Protein AF-A0A4Y7UIR1-F1 (afdb_monomer_lite)

Radius of gyration: 23.87 Å; chains: 1; bounding box: 56×37×70 Å

Organism: NCBI:txid2133765

Foldseek 3Di:
DPPPVVVVVVVLLQFWKFKWKQQQVVLAIWAWQDADPQQRTDTHHLDPVCLVSGDIDGNQDPCCVVVVVVNLVSHPCNVRMWMFIGRSVCSSVVRVLSSVCSVPPDPVSVVVRVVRTDDDDPPDPPDPDPDPPPPPDQRPPLDQPADPVLDPQVVCVQQVNHPVVCVVVVNPSCQSSFHKDSFWDWTWHDPPVDIDIATFIWHWDADPVRGIDIDTHGDDPDDDLCDDDPNDHQDPQLVVCCVPPVGSPDDD

Structure (mmCIF, N/CA/C/O backbone):
data_AF-A0A4Y7UIR1-F1
#
_entry.id   AF-A0A4Y7UIR1-F1
#
loop_
_atom_site.group_PDB
_atom_site.id
_atom_site.type_symbol
_atom_site.label_atom_id
_atom_site.label_alt_id
_atom_site.label_comp_id
_atom_site.label_asym_id
_atom_site.label_entity_id
_atom_site.label_seq_id
_atom_site.pdbx_PDB_ins_code
_atom_site.Cartn_x
_atom_site.Cartn_y
_atom_site.Cartn_z
_atom_site.occupancy
_atom_site.B_iso_or_equiv
_atom_site.auth_seq_id
_atom_site.auth_comp_id
_atom_site.auth_asym_id
_atom_site.auth_atom_id
_atom_site.pdbx_PDB_model_num
ATOM 1 N N . MET A 1 1 ? -33.377 -19.681 -3.617 1.00 41.66 1 MET A N 1
ATOM 2 C CA . MET A 1 1 ? -32.269 -18.746 -3.928 1.00 41.66 1 MET A CA 1
ATOM 3 C C . MET A 1 1 ? -31.795 -17.979 -2.680 1.00 41.66 1 MET A C 1
ATOM 5 O O . MET A 1 1 ? -31.123 -16.971 -2.828 1.00 41.66 1 MET A O 1
ATOM 9 N N . SER A 1 2 ? -32.099 -18.443 -1.458 1.00 44.66 2 SER A N 1
ATOM 10 C CA . SER A 1 2 ? -31.884 -17.670 -0.218 1.00 44.66 2 SER A CA 1
ATOM 11 C C . SER A 1 2 ? -30.743 -18.194 0.664 1.00 44.66 2 SER A C 1
ATOM 13 O O . SER A 1 2 ? -30.453 -17.582 1.682 1.00 44.66 2 SER A O 1
ATOM 15 N N . ASP A 1 3 ? -30.102 -19.305 0.287 1.00 40.16 3 ASP A N 1
ATOM 16 C CA . ASP A 1 3 ? -29.117 -19.990 1.140 1.00 40.16 3 ASP A CA 1
ATOM 17 C C . ASP A 1 3 ? -27.664 -19.547 0.886 1.00 40.16 3 ASP A C 1
ATOM 19 O O . ASP A 1 3 ? -26.787 -1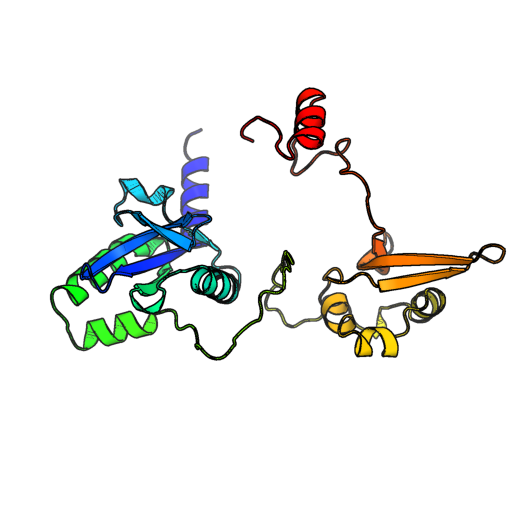9.765 1.719 1.00 40.16 3 ASP A O 1
ATOM 23 N N . ASP A 1 4 ? -27.393 -18.891 -0.246 1.00 44.41 4 ASP A N 1
ATOM 24 C CA . ASP A 1 4 ? -26.025 -18.563 -0.679 1.00 44.41 4 ASP A CA 1
ATOM 25 C C . ASP A 1 4 ? -25.500 -17.242 -0.067 1.00 44.41 4 ASP A C 1
ATOM 27 O O . ASP A 1 4 ? -24.307 -17.076 0.205 1.00 44.41 4 ASP A O 1
ATOM 31 N N . THR A 1 5 ? -26.395 -16.292 0.228 1.00 38.62 5 THR A N 1
ATOM 32 C CA . THR A 1 5 ? -26.057 -15.012 0.880 1.00 38.62 5 THR A CA 1
ATOM 33 C C . THR A 1 5 ? -25.745 -15.178 2.367 1.00 38.62 5 THR A C 1
ATOM 35 O O . THR A 1 5 ? -24.797 -14.565 2.865 1.00 38.62 5 THR A O 1
ATOM 38 N N . THR A 1 6 ? -26.474 -16.049 3.066 1.00 42.97 6 THR A N 1
ATOM 39 C CA . THR A 1 6 ? -26.240 -16.395 4.477 1.00 42.97 6 THR A CA 1
ATOM 40 C C . THR A 1 6 ? -24.892 -17.087 4.657 1.00 42.97 6 THR A C 1
ATOM 42 O O . THR A 1 6 ? -24.137 -16.743 5.564 1.00 42.97 6 THR A O 1
ATOM 45 N N . ASN A 1 7 ? -24.531 -18.000 3.750 1.00 45.78 7 ASN A N 1
ATOM 46 C CA . ASN A 1 7 ? -23.271 -18.741 3.830 1.00 45.78 7 ASN A CA 1
ATOM 47 C C . ASN A 1 7 ? -22.044 -17.839 3.575 1.00 45.78 7 ASN A C 1
ATOM 49 O O . ASN A 1 7 ? -21.015 -17.973 4.241 1.00 45.78 7 ASN A O 1
ATOM 53 N N . LYS A 1 8 ? -22.164 -16.846 2.676 1.00 48.91 8 LYS A N 1
ATOM 54 C CA . LYS A 1 8 ? -21.135 -15.805 2.477 1.00 48.91 8 LYS A CA 1
ATOM 55 C C . LYS A 1 8 ? -20.963 -14.895 3.695 1.00 48.91 8 LYS A C 1
ATOM 57 O O . LYS A 1 8 ? -19.823 -14.618 4.060 1.00 48.91 8 LYS A O 1
ATOM 62 N N . GLN A 1 9 ? -22.051 -14.452 4.331 1.00 50.38 9 GLN A N 1
ATOM 63 C CA . GLN A 1 9 ? -21.972 -13.627 5.547 1.00 50.38 9 GLN A CA 1
ATOM 64 C C . GLN A 1 9 ? -21.308 -14.377 6.707 1.00 50.38 9 GLN A C 1
ATOM 66 O O . GLN A 1 9 ? -20.398 -13.832 7.327 1.00 50.38 9 GLN A O 1
ATOM 71 N N . VAL A 1 10 ? -21.681 -15.640 6.937 1.00 51.81 10 VAL A N 1
ATOM 72 C CA . VAL A 1 10 ? -21.085 -16.481 7.992 1.00 51.81 10 VAL A CA 1
ATOM 73 C C . VAL A 1 10 ? -19.589 -16.711 7.744 1.00 51.81 10 VAL A C 1
ATOM 75 O O . VAL A 1 10 ? -18.782 -16.617 8.668 1.00 51.81 10 VAL A O 1
ATOM 78 N N . LYS A 1 11 ? -19.183 -16.937 6.487 1.00 51.34 11 LYS A N 1
ATOM 79 C CA . LYS A 1 11 ? -17.768 -17.114 6.123 1.00 51.34 11 LYS A CA 1
ATOM 80 C C . LYS A 1 11 ? -16.947 -15.825 6.291 1.00 51.34 11 LYS A C 1
ATOM 82 O O . LYS A 1 11 ? -15.782 -15.896 6.674 1.00 51.34 11 LYS A O 1
ATOM 87 N N . LEU A 1 12 ? -17.549 -14.654 6.052 1.00 51.16 12 LEU A N 1
ATOM 88 C CA . LEU A 1 12 ? -16.919 -13.343 6.263 1.00 51.16 12 LEU A CA 1
ATOM 89 C C . LEU A 1 12 ? -16.790 -12.995 7.761 1.00 51.16 12 LEU A C 1
ATOM 91 O O . LEU A 1 12 ? -15.799 -12.400 8.180 1.00 51.16 12 LEU A O 1
ATOM 95 N N . GLU A 1 13 ? -17.763 -13.393 8.585 1.00 54.91 13 GLU A N 1
ATOM 96 C CA . GLU A 1 13 ? -17.704 -13.250 10.050 1.00 54.91 13 GLU A CA 1
ATOM 97 C C . GLU A 1 13 ? -16.613 -14.131 10.672 1.00 54.91 13 GLU A C 1
ATOM 99 O O . GLU A 1 13 ? -15.906 -13.702 11.580 1.00 54.91 13 GLU A O 1
ATOM 104 N N . GLN A 1 14 ? -16.389 -15.333 10.141 1.00 56.66 14 GLN A N 1
ATOM 105 C CA . GLN A 1 14 ? -15.318 -16.206 10.629 1.00 56.66 14 GLN A CA 1
ATOM 106 C C . GLN A 1 14 ? -13.912 -15.677 10.321 1.00 56.66 14 GLN A C 1
ATOM 108 O O . GLN A 1 14 ? -12.975 -16.010 11.049 1.00 56.66 14 GLN A O 1
ATOM 113 N N . LEU A 1 15 ? -13.770 -14.828 9.301 1.00 59.62 15 LEU A N 1
ATOM 114 C CA . LEU A 1 15 ? -12.499 -14.271 8.830 1.00 59.62 15 LEU A CA 1
ATOM 115 C C . LEU A 1 15 ? -12.283 -12.805 9.228 1.00 59.62 15 LEU A C 1
ATOM 117 O O . LEU A 1 15 ? -11.348 -12.191 8.734 1.00 59.62 15 LEU A O 1
ATOM 121 N N . SER A 1 16 ? -13.106 -12.229 10.109 1.00 69.62 16 SER A N 1
ATOM 122 C CA . SER A 1 16 ? -12.955 -10.828 10.523 1.00 69.62 16 SER A CA 1
ATOM 123 C C . SER A 1 16 ? -12.866 -10.659 12.036 1.00 69.62 16 SER A C 1
ATOM 125 O O . SER A 1 16 ? -13.524 -11.358 12.805 1.00 69.62 16 SER A O 1
ATOM 127 N N . ASP A 1 17 ? -12.027 -9.726 12.460 1.00 78.25 17 ASP A N 1
ATOM 128 C CA . ASP A 1 17 ? -11.938 -9.212 13.818 1.00 78.25 17 ASP A CA 1
ATOM 129 C C . ASP A 1 17 ? -12.654 -7.858 13.899 1.00 78.25 17 ASP A C 1
ATOM 131 O O . ASP A 1 17 ? -12.730 -7.103 12.930 1.00 78.25 17 ASP A O 1
ATOM 135 N N . ILE A 1 18 ? -13.202 -7.547 15.065 1.00 81.75 18 ILE A N 1
ATOM 136 C CA . ILE A 1 18 ? -13.899 -6.304 15.376 1.00 81.75 18 ILE A CA 1
ATOM 137 C C . ILE A 1 18 ? -13.116 -5.568 16.454 1.00 81.75 18 ILE A C 1
ATOM 139 O O . ILE A 1 18 ? -12.634 -6.165 17.422 1.00 81.75 18 ILE A O 1
ATOM 143 N N . LEU A 1 19 ? -13.012 -4.253 16.281 1.00 83.62 19 LEU A N 1
ATOM 144 C CA . LEU A 1 19 ? -12.395 -3.368 17.255 1.00 83.62 19 LEU A CA 1
ATOM 145 C C . LEU A 1 19 ? -13.450 -2.883 18.258 1.00 83.62 19 LEU A C 1
ATOM 147 O O . LEU A 1 19 ? -14.356 -2.113 17.920 1.00 83.62 19 LEU A O 1
ATOM 151 N N . LEU A 1 20 ? -13.324 -3.341 19.501 1.00 85.38 20 LEU A N 1
ATOM 152 C CA . LEU A 1 20 ? -14.081 -2.814 20.630 1.00 85.38 20 LEU A CA 1
ATOM 153 C C . LEU A 1 20 ? -13.265 -1.736 21.338 1.00 85.38 20 LEU A C 1
ATOM 155 O O . LEU A 1 20 ? -12.036 -1.782 21.371 1.00 85.38 20 LEU A O 1
ATOM 159 N N . VAL A 1 21 ? -13.958 -0.777 21.934 1.00 87.69 21 VAL A N 1
ATOM 160 C CA . VAL A 1 21 ? -13.351 0.328 22.666 1.00 87.69 21 VAL A CA 1
ATOM 161 C C . VAL A 1 21 ? -14.024 0.500 24.022 1.00 87.69 21 VAL A C 1
ATOM 163 O O . VAL A 1 21 ? -15.247 0.543 24.119 1.00 87.69 21 VAL A O 1
ATOM 166 N N . LEU A 1 22 ? -13.217 0.597 25.072 1.00 84.94 22 LEU A N 1
ATOM 167 C CA . LEU A 1 22 ? -13.614 1.081 26.386 1.00 84.94 22 LEU A CA 1
ATOM 168 C C . LEU A 1 22 ? -13.368 2.579 26.447 1.00 84.94 22 LEU A C 1
ATOM 170 O O . LEU A 1 22 ? -12.224 3.030 26.397 1.00 84.94 22 LEU A O 1
ATOM 174 N N . ASP A 1 23 ? -14.445 3.334 26.599 1.00 84.25 23 ASP A N 1
ATOM 175 C CA . ASP A 1 23 ? -14.387 4.739 26.977 1.00 84.25 23 ASP A CA 1
ATOM 176 C C . ASP A 1 23 ? -14.191 4.825 28.500 1.00 84.25 23 ASP A C 1
ATOM 178 O O . ASP A 1 23 ? -15.088 4.445 29.257 1.00 84.25 23 ASP A O 1
ATOM 182 N N . LYS A 1 24 ? -13.018 5.291 28.954 1.00 80.06 24 LYS A N 1
ATOM 183 C CA . LYS A 1 24 ? -12.691 5.415 30.388 1.00 80.06 24 LYS A CA 1
ATOM 184 C C . LYS A 1 24 ? -13.480 6.525 31.083 1.00 80.06 24 LYS A C 1
ATOM 186 O O . LYS A 1 24 ? -13.630 6.475 32.298 1.00 80.06 24 LYS A O 1
ATOM 191 N N . GLU A 1 25 ? -13.988 7.513 30.344 1.00 77.25 25 GLU A N 1
ATOM 192 C CA . GLU A 1 25 ? -14.836 8.567 30.915 1.00 77.25 25 GLU A CA 1
ATOM 193 C C . GLU A 1 25 ? -16.256 8.048 31.142 1.00 77.25 25 GLU A C 1
ATOM 195 O O . GLU A 1 25 ? -16.873 8.329 32.169 1.00 77.25 25 GLU A O 1
ATOM 200 N N . LYS A 1 26 ? -16.778 7.266 30.189 1.00 78.38 26 LYS A N 1
ATOM 201 C CA . LYS A 1 26 ? -18.134 6.705 30.284 1.00 78.38 26 LYS A CA 1
ATOM 202 C C . LYS A 1 26 ? -18.199 5.348 30.980 1.00 78.38 26 LYS A C 1
ATOM 204 O O . LYS A 1 26 ? -19.308 4.897 31.256 1.00 78.38 26 LYS A O 1
ATOM 209 N N . MET A 1 27 ? -17.055 4.701 31.220 1.00 79.56 27 MET A N 1
ATOM 210 C CA . MET A 1 27 ? -16.946 3.322 31.714 1.00 79.56 27 MET A CA 1
ATOM 211 C C . MET A 1 27 ? -17.821 2.354 30.899 1.00 79.56 27 MET A C 1
ATOM 213 O O . MET A 1 27 ? -18.545 1.515 31.436 1.00 79.56 27 MET A O 1
ATOM 217 N N . LYS A 1 28 ? -17.802 2.502 29.568 1.00 84.38 28 LYS A N 1
ATOM 218 C CA . LYS A 1 28 ? -18.635 1.708 28.654 1.00 84.38 28 LYS A CA 1
ATOM 219 C C . LYS A 1 28 ? -17.835 1.112 27.510 1.00 84.38 28 LYS A C 1
ATOM 221 O O . LYS A 1 28 ? -17.016 1.794 26.895 1.00 84.38 28 LYS A O 1
ATOM 226 N N . ILE A 1 29 ? -18.144 -0.143 27.203 1.00 85.38 29 ILE A N 1
ATOM 227 C CA . ILE A 1 29 ? -17.655 -0.862 26.032 1.00 85.38 29 ILE A CA 1
ATOM 228 C C . ILE A 1 29 ? -18.565 -0.557 24.847 1.00 85.38 29 ILE A C 1
ATOM 230 O O . ILE A 1 29 ? -19.778 -0.775 24.888 1.00 85.38 29 ILE A O 1
ATOM 234 N N . GLN A 1 30 ? -17.969 -0.064 23.771 1.00 86.69 30 GLN A N 1
ATOM 235 C CA . GLN A 1 30 ? -18.642 0.248 22.520 1.00 86.69 30 GLN A CA 1
ATOM 236 C C . GLN A 1 30 ? -17.900 -0.399 21.349 1.00 86.69 30 GLN A C 1
ATOM 238 O O . GLN A 1 30 ? -16.724 -0.743 21.457 1.00 86.69 30 GLN A O 1
ATOM 243 N N . ALA A 1 31 ? -18.585 -0.582 20.226 1.00 85.31 31 ALA A N 1
ATOM 244 C CA . ALA A 1 31 ? -17.946 -0.996 18.985 1.00 85.31 31 ALA A CA 1
ATOM 245 C C . ALA A 1 31 ? -17.570 0.245 18.172 1.00 85.31 31 ALA A C 1
ATOM 247 O O . ALA A 1 31 ? -18.351 1.198 18.089 1.00 85.31 31 ALA A O 1
ATOM 248 N N . VAL A 1 32 ? -16.381 0.245 17.574 1.00 84.00 32 VAL A N 1
ATOM 249 C CA . VAL A 1 32 ? -15.968 1.325 16.671 1.00 84.00 32 VAL A CA 1
ATOM 250 C C . VAL A 1 32 ? -16.734 1.181 15.357 1.00 84.00 32 VAL A C 1
ATOM 252 O O . VAL A 1 32 ? -16.798 0.087 14.801 1.00 84.00 32 VAL A O 1
ATOM 255 N N . LYS A 1 33 ? -17.316 2.277 14.865 1.00 82.75 33 LYS A N 1
ATOM 256 C CA . LYS A 1 33 ? -17.963 2.365 13.549 1.00 82.75 33 LYS A CA 1
ATOM 257 C C . LYS A 1 33 ? -17.026 2.990 12.524 1.00 82.75 33 LYS A C 1
ATOM 259 O O . LYS A 1 33 ? -16.779 2.414 11.470 1.00 82.75 33 LYS A O 1
ATOM 264 N N . SER A 1 34 ? -16.496 4.170 12.835 1.00 74.25 34 SER A N 1
ATOM 265 C CA . SER A 1 34 ? -15.618 4.930 11.944 1.00 74.25 34 SER A CA 1
ATOM 266 C C . SER A 1 34 ? -14.765 5.935 12.730 1.00 74.25 34 SER A C 1
ATOM 268 O O . SER A 1 34 ? -14.952 6.121 13.936 1.00 74.25 34 SER A O 1
ATOM 270 N N . ILE A 1 35 ? -13.821 6.583 12.048 1.00 75.88 35 ILE A N 1
ATOM 271 C CA . ILE A 1 35 ? -13.150 7.791 12.530 1.00 75.88 35 ILE A CA 1
ATOM 272 C C . ILE A 1 35 ? -13.431 8.920 11.536 1.00 75.88 35 ILE A C 1
ATOM 274 O O . ILE A 1 35 ? -13.262 8.749 10.328 1.00 75.88 35 ILE A O 1
ATOM 278 N N . ASP A 1 36 ? -13.899 10.062 12.034 1.00 72.06 36 ASP A N 1
ATOM 279 C CA . ASP A 1 36 ? -14.147 11.238 11.199 1.00 72.06 36 ASP A CA 1
ATOM 280 C C . ASP A 1 36 ? -12.819 11.922 10.810 1.00 72.06 36 ASP A C 1
ATOM 282 O O . ASP A 1 36 ? -11.805 11.777 11.497 1.00 72.06 36 ASP A O 1
ATOM 286 N N . LYS A 1 37 ? -12.830 12.754 9.758 1.00 68.31 37 LYS A N 1
ATOM 287 C CA . LYS A 1 37 ? -11.686 13.566 9.280 1.00 68.31 37 LYS A CA 1
ATOM 288 C C . LYS A 1 37 ? -11.054 14.427 10.378 1.00 68.31 37 LYS A C 1
ATOM 290 O O . LYS A 1 37 ? -9.906 14.844 10.268 1.00 68.31 37 LYS A O 1
ATOM 295 N N . ASN A 1 38 ? -11.816 14.697 11.434 1.00 67.50 38 ASN A N 1
ATOM 296 C CA . ASN A 1 38 ? -11.398 15.444 12.609 1.00 67.50 38 ASN A CA 1
ATOM 297 C C . ASN A 1 38 ? -10.715 14.588 13.688 1.00 67.50 38 ASN A C 1
ATOM 299 O O . ASN A 1 38 ? -10.470 15.119 14.773 1.00 67.50 38 ASN A O 1
ATOM 303 N N . GLY A 1 39 ? -10.471 13.296 13.454 1.00 64.62 39 GLY A N 1
ATOM 304 C CA . GLY A 1 39 ? -9.840 12.400 14.427 1.00 64.62 39 GLY A CA 1
ATOM 305 C C . GLY A 1 39 ? -10.744 12.004 15.598 1.00 64.62 39 GLY A C 1
ATOM 306 O O . GLY A 1 39 ? -10.262 11.653 16.677 1.00 64.62 39 GLY A O 1
ATOM 307 N N . LYS A 1 40 ? -12.067 12.129 15.424 1.00 78.25 40 LYS A N 1
ATOM 308 C CA . LYS A 1 40 ? -13.075 11.767 16.428 1.00 78.25 40 LYS A CA 1
ATOM 309 C C . LYS A 1 40 ? -13.671 10.410 16.070 1.00 78.25 40 LYS A C 1
ATOM 311 O O . LYS A 1 40 ? -14.144 10.232 14.952 1.00 78.25 40 LYS A O 1
ATOM 316 N N . MET A 1 41 ? -13.665 9.476 17.019 1.00 80.12 41 MET A N 1
ATOM 317 C CA . MET A 1 41 ? -14.285 8.166 16.818 1.00 80.12 41 MET A CA 1
ATOM 318 C C . MET A 1 41 ? -15.801 8.256 16.852 1.00 80.12 41 MET A C 1
ATOM 320 O O . MET A 1 41 ? -16.384 8.854 17.761 1.00 80.12 41 MET A O 1
ATOM 324 N N . GLU A 1 42 ? -16.419 7.577 15.899 1.00 82.25 42 GLU A N 1
ATOM 325 C CA . GLU A 1 42 ? -17.819 7.203 15.955 1.00 82.25 42 GLU A CA 1
ATOM 326 C C . GLU A 1 42 ? -17.918 5.800 16.544 1.00 82.25 42 GLU A C 1
ATOM 328 O O . GLU A 1 42 ? -17.344 4.842 16.021 1.00 82.25 42 GLU A O 1
ATOM 333 N N . THR A 1 43 ? -18.648 5.680 17.645 1.00 84.50 43 THR A N 1
ATOM 334 C CA . THR A 1 43 ? -18.884 4.414 18.331 1.00 84.50 43 THR A CA 1
ATOM 335 C C . THR A 1 43 ? -20.373 4.101 18.351 1.00 84.50 43 THR A C 1
ATOM 337 O O . THR A 1 43 ? -21.219 4.995 18.406 1.00 84.50 43 THR A O 1
ATOM 340 N N . VAL A 1 44 ? -20.701 2.815 18.301 1.00 85.31 44 VAL A N 1
ATOM 341 C CA . VAL A 1 44 ? -22.073 2.305 18.364 1.00 85.31 44 VAL A CA 1
ATOM 342 C C . VAL A 1 44 ? -22.188 1.248 19.450 1.00 85.31 44 VAL A C 1
ATOM 344 O O . VAL A 1 44 ? -21.203 0.640 19.878 1.00 85.31 44 VAL A O 1
ATOM 347 N N . GLU A 1 45 ? -23.409 1.019 19.926 1.00 83.56 45 GLU A N 1
ATOM 348 C CA . GLU A 1 45 ? -23.639 -0.022 20.921 1.00 83.56 45 GLU A CA 1
ATOM 349 C C . GLU A 1 45 ? -23.371 -1.411 20.324 1.00 83.56 45 GLU A C 1
ATOM 351 O O . GLU A 1 45 ? -23.836 -1.684 19.208 1.00 83.56 45 GLU A O 1
ATOM 356 N N . PRO A 1 46 ? -22.691 -2.307 21.063 1.00 82.50 46 PRO A N 1
ATOM 357 C CA . PRO A 1 46 ? -22.350 -3.648 20.610 1.00 82.50 46 PRO A CA 1
ATOM 358 C C . PRO A 1 46 ? -23.583 -4.569 20.666 1.00 82.50 46 PRO A C 1
ATOM 360 O O . PRO A 1 46 ? -23.675 -5.492 21.475 1.00 82.50 46 PRO A O 1
ATOM 363 N N . THR A 1 47 ? -24.577 -4.294 19.819 1.00 78.81 47 THR A N 1
ATOM 364 C CA . THR A 1 47 ? -25.822 -5.063 19.690 1.00 78.81 47 THR A CA 1
ATOM 365 C C . THR A 1 47 ? -25.943 -5.698 18.306 1.00 78.81 47 THR A C 1
ATOM 367 O O . THR A 1 47 ? -25.375 -5.210 17.332 1.00 78.81 47 THR A O 1
ATOM 370 N N . LYS A 1 48 ? -26.748 -6.765 18.189 1.00 74.00 48 LYS A N 1
ATOM 371 C CA . LYS A 1 48 ? -27.022 -7.439 16.903 1.00 74.00 48 LYS A CA 1
ATOM 372 C C . LYS A 1 48 ? -27.579 -6.498 15.826 1.00 74.00 48 LYS A C 1
ATOM 374 O O . LYS A 1 48 ? -27.374 -6.740 14.647 1.00 74.00 48 LYS A O 1
ATOM 379 N N . LYS A 1 49 ? -28.280 -5.428 16.219 1.00 75.38 49 LYS A N 1
ATOM 380 C CA . LYS A 1 49 ? -28.853 -4.454 15.274 1.00 75.38 49 LYS A CA 1
ATOM 381 C C . LYS A 1 49 ? -27.779 -3.610 14.588 1.00 75.38 49 LYS A C 1
ATOM 383 O O . LYS A 1 49 ? -27.929 -3.287 13.421 1.00 75.38 49 LYS A O 1
ATOM 388 N N . ASN A 1 50 ? -26.691 -3.323 15.299 1.00 76.44 50 ASN A N 1
ATOM 389 C CA . ASN A 1 50 ? -25.614 -2.452 14.828 1.00 76.44 50 ASN A CA 1
ATOM 390 C C . ASN A 1 50 ? -24.429 -3.254 14.264 1.00 76.44 50 ASN A C 1
ATOM 392 O O . ASN A 1 50 ? -23.406 -2.683 13.909 1.00 76.44 50 ASN A O 1
ATOM 396 N N . GLN A 1 51 ? -24.548 -4.582 14.178 1.00 71.94 51 GLN A N 1
ATOM 397 C CA . GLN A 1 51 ? -23.458 -5.497 13.821 1.00 71.94 51 GLN A CA 1
ATOM 398 C C . GLN A 1 51 ? -22.929 -5.293 12.389 1.00 71.94 51 GLN A C 1
ATOM 400 O O . GLN A 1 51 ? -21.790 -5.653 12.078 1.00 71.94 51 GLN A O 1
ATOM 405 N N . SER A 1 52 ? -23.751 -4.718 11.508 1.00 74.38 52 SER A N 1
ATOM 406 C CA . SER A 1 52 ? -23.365 -4.283 10.160 1.00 74.38 52 SER A CA 1
ATOM 407 C C . SER A 1 52 ? -22.567 -2.979 10.150 1.00 74.38 52 SER A C 1
ATOM 409 O O . SER A 1 52 ? -21.876 -2.706 9.177 1.00 74.38 52 SER A O 1
ATOM 411 N N . GLU A 1 53 ? -22.662 -2.178 11.212 1.00 77.06 53 GLU A N 1
ATOM 412 C CA . GLU A 1 53 ? -21.962 -0.896 11.358 1.00 77.06 53 GLU A CA 1
ATOM 413 C C . GLU A 1 53 ? -20.631 -1.037 12.098 1.00 77.06 53 GLU A C 1
ATOM 415 O O . GLU A 1 53 ? -19.887 -0.068 12.208 1.00 77.06 53 GLU A O 1
ATOM 420 N N . PHE A 1 54 ? -20.325 -2.223 12.628 1.00 80.62 54 PHE A N 1
ATOM 421 C CA . PHE A 1 54 ? -19.058 -2.457 13.304 1.00 80.62 54 PHE A CA 1
ATOM 422 C C . PHE A 1 54 ? -17.918 -2.419 12.298 1.00 80.62 54 PHE A C 1
ATOM 424 O O . PHE A 1 54 ? -17.983 -3.028 11.228 1.00 80.62 54 PHE A O 1
ATOM 431 N N . MET A 1 55 ? -16.844 -1.750 12.687 1.00 78.94 55 MET A N 1
ATOM 432 C CA . MET A 1 55 ? -15.589 -1.772 11.970 1.00 78.94 55 MET A CA 1
ATOM 433 C C . MET A 1 55 ? -15.026 -3.192 12.003 1.00 78.94 55 MET A C 1
ATOM 435 O O . MET A 1 55 ? -14.617 -3.696 13.052 1.00 78.94 55 MET A O 1
ATOM 439 N N . ARG A 1 56 ? -15.053 -3.839 10.837 1.00 74.44 56 ARG A N 1
ATOM 440 C CA . ARG A 1 56 ? -14.506 -5.176 10.611 1.00 74.44 56 ARG A CA 1
ATOM 441 C C . ARG A 1 56 ? -13.121 -5.045 10.004 1.00 74.44 56 ARG A C 1
ATOM 443 O O . ARG A 1 56 ? -12.918 -4.274 9.069 1.00 74.44 56 ARG A O 1
ATOM 450 N N . VAL A 1 57 ? -12.192 -5.826 10.522 1.00 67.88 57 VAL A N 1
ATOM 451 C CA . VAL A 1 57 ? -10.816 -5.910 10.048 1.00 67.88 57 VAL A CA 1
ATOM 452 C C . VAL A 1 57 ? -10.549 -7.361 9.676 1.00 67.88 57 VAL A C 1
ATOM 454 O O . VAL A 1 57 ? -10.960 -8.266 10.391 1.00 67.88 57 VAL A O 1
ATOM 457 N N . ASP A 1 58 ? -9.916 -7.603 8.536 1.00 62.84 58 ASP A N 1
ATOM 458 C CA . ASP A 1 58 ? -9.637 -8.961 8.064 1.00 62.84 58 ASP A CA 1
ATOM 459 C C . ASP A 1 58 ? -8.637 -9.683 8.996 1.00 62.84 58 ASP A C 1
ATOM 461 O O . ASP A 1 58 ? -7.624 -9.100 9.394 1.00 62.84 58 ASP A O 1
ATOM 465 N N . LYS A 1 59 ? -8.926 -10.946 9.348 1.00 62.25 59 LYS A N 1
ATOM 466 C CA . LYS A 1 59 ? -8.064 -11.834 10.153 1.00 62.25 59 LYS A CA 1
ATOM 467 C C . LYS A 1 59 ? -6.827 -12.304 9.385 1.00 62.25 59 LYS A C 1
ATOM 469 O O . LYS A 1 59 ? -5.866 -12.732 10.017 1.00 62.25 59 LYS A O 1
ATOM 474 N N . GLN A 1 60 ? -6.844 -12.275 8.050 1.00 53.16 60 GLN A N 1
ATOM 475 C CA . GLN A 1 60 ? -5.843 -12.927 7.193 1.00 53.16 60 GLN A CA 1
ATOM 476 C C . GLN A 1 60 ? -4.520 -12.158 7.035 1.00 53.16 60 GLN A C 1
ATOM 478 O O . GLN A 1 60 ? -3.711 -12.493 6.172 1.00 53.16 60 GLN A O 1
ATOM 483 N N . GLY A 1 61 ? -4.244 -11.160 7.874 1.00 50.06 61 GLY A N 1
ATOM 484 C CA . GLY A 1 61 ? -2.918 -10.560 7.919 1.00 50.06 61 GLY A CA 1
ATOM 485 C C . GLY A 1 61 ? -2.707 -9.687 9.141 1.00 50.06 61 GLY A C 1
ATOM 486 O O . GLY A 1 6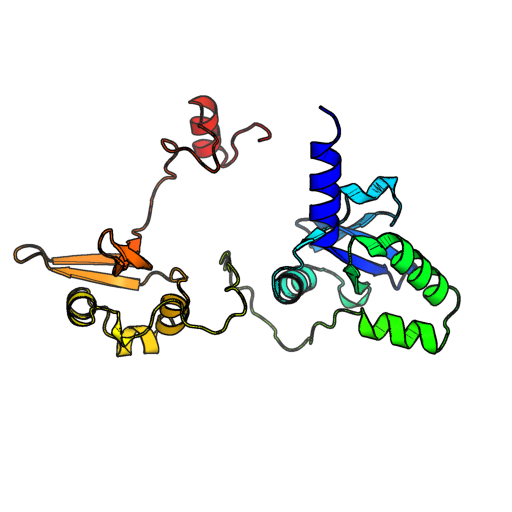1 ? -3.653 -9.299 9.826 1.00 50.06 61 GLY A O 1
ATOM 487 N N . ASP A 1 62 ? -1.457 -9.284 9.351 1.00 54.06 62 ASP A N 1
ATOM 488 C CA . ASP A 1 62 ? -1.038 -8.342 10.392 1.00 54.06 62 ASP A CA 1
ATOM 489 C C . ASP A 1 62 ? -1.778 -6.992 10.357 1.00 54.06 62 ASP A C 1
ATOM 491 O O . ASP A 1 62 ? -1.445 -6.091 11.118 1.00 54.06 62 ASP A O 1
ATOM 495 N N . PHE A 1 63 ? -2.718 -6.756 9.435 1.00 50.91 63 PHE A N 1
ATOM 496 C CA . PHE A 1 63 ? -3.367 -5.474 9.155 1.00 50.91 63 PHE A CA 1
ATOM 497 C C . PHE A 1 63 ? -3.828 -4.723 10.395 1.00 50.91 63 PHE A C 1
ATOM 499 O O . PHE A 1 63 ? -3.657 -3.511 10.398 1.00 50.91 63 PHE A O 1
ATOM 506 N N . ILE A 1 64 ? -4.283 -5.402 11.453 1.00 57.88 64 ILE A N 1
ATOM 507 C CA . ILE A 1 64 ? -4.641 -4.751 12.719 1.00 57.88 64 ILE A CA 1
ATOM 508 C C . ILE A 1 64 ? -3.491 -3.900 13.265 1.00 57.88 64 ILE A C 1
ATOM 510 O O . ILE A 1 64 ? -3.768 -2.784 13.659 1.00 57.88 64 ILE A O 1
ATOM 514 N N . SER A 1 65 ? -2.228 -4.341 13.285 1.00 55.75 65 SER A N 1
ATOM 515 C CA . SER A 1 65 ? -1.148 -3.541 13.892 1.00 55.75 65 SER A CA 1
ATOM 516 C C . SER A 1 65 ? -0.923 -2.225 13.141 1.00 55.75 65 SER A C 1
ATOM 518 O O . SER A 1 65 ? -0.960 -1.158 13.739 1.00 55.75 65 SER A O 1
ATOM 520 N N . ASN A 1 66 ? -0.802 -2.272 11.812 1.00 61.03 66 ASN A N 1
ATOM 521 C CA . ASN A 1 66 ? -0.595 -1.065 10.995 1.00 61.03 66 ASN A CA 1
ATOM 522 C C . ASN A 1 66 ? -1.857 -0.196 10.919 1.00 61.03 66 ASN A C 1
ATOM 524 O O . ASN A 1 66 ? -1.771 1.028 10.982 1.00 61.03 66 ASN A O 1
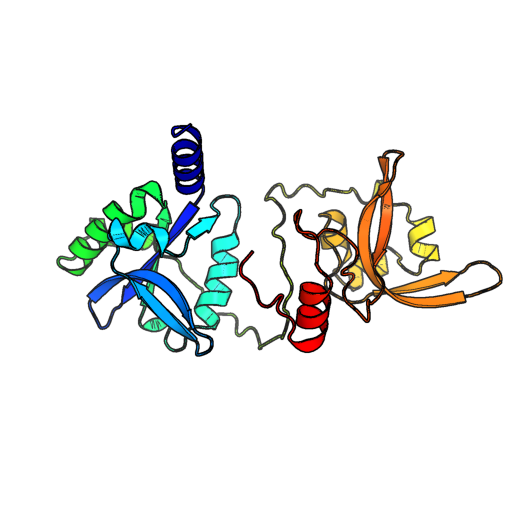ATOM 528 N N . PHE A 1 67 ? -3.028 -0.824 10.780 1.00 72.06 67 PHE A N 1
ATOM 529 C CA . PHE A 1 67 ? -4.313 -0.136 10.802 1.00 72.06 67 PHE A CA 1
ATOM 530 C C . PHE A 1 67 ? -4.502 0.568 12.136 1.00 72.06 67 PHE A C 1
ATOM 532 O O . PHE A 1 67 ? -4.829 1.745 12.154 1.00 72.06 67 PHE A O 1
ATOM 539 N N . PHE A 1 68 ? -4.267 -0.137 13.239 1.00 74.56 68 PHE A N 1
ATOM 540 C CA . PHE A 1 68 ? -4.479 0.371 14.578 1.00 74.56 68 PHE A CA 1
ATOM 541 C C . PHE A 1 68 ? -3.461 1.446 14.938 1.00 74.56 68 PHE A C 1
ATOM 543 O O . PHE A 1 68 ? -3.863 2.438 15.520 1.00 74.56 68 PHE A O 1
ATOM 550 N N . SER A 1 69 ? -2.197 1.341 14.521 1.00 69.94 69 SER A N 1
ATOM 551 C CA . SER A 1 69 ? -1.225 2.433 14.679 1.00 69.94 69 SER A CA 1
ATOM 552 C C . SER A 1 69 ? -1.651 3.698 13.928 1.00 69.94 69 SER A C 1
ATOM 554 O O 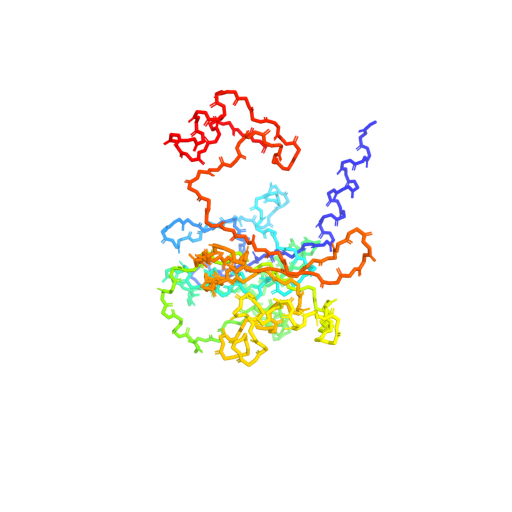. SER A 1 69 ? -1.616 4.787 14.497 1.00 69.94 69 SER A O 1
ATOM 556 N N . ASN A 1 70 ? -2.127 3.561 12.685 1.00 69.19 70 ASN A N 1
ATOM 557 C CA . ASN A 1 70 ? -2.649 4.687 11.901 1.00 69.19 70 ASN A CA 1
ATOM 558 C C . ASN A 1 70 ? -3.967 5.235 12.461 1.00 69.19 70 ASN A C 1
ATOM 560 O O . ASN A 1 70 ? -4.211 6.436 12.452 1.00 69.19 70 ASN A O 1
ATOM 564 N N . PHE A 1 71 ? -4.831 4.355 12.949 1.00 76.50 71 PHE A N 1
ATOM 565 C CA . PHE A 1 71 ? -6.081 4.717 13.593 1.00 76.50 71 PHE A CA 1
ATOM 566 C C . PHE A 1 71 ? -5.798 5.477 14.889 1.00 76.50 71 PHE A C 1
ATOM 568 O O . PHE A 1 71 ? -6.321 6.567 15.083 1.00 76.50 71 PHE A O 1
ATOM 575 N N . TYR A 1 72 ? -4.907 4.950 15.727 1.00 76.31 72 TYR A N 1
ATOM 576 C CA . TYR A 1 72 ? -4.501 5.514 17.009 1.00 76.31 72 TYR A CA 1
ATOM 577 C C . TYR A 1 72 ? -3.785 6.858 16.847 1.00 76.31 72 TYR A C 1
ATOM 579 O O . TYR A 1 72 ? -4.028 7.763 17.641 1.00 76.31 72 TYR A O 1
ATOM 587 N N . SER A 1 73 ? -2.966 7.033 15.802 1.00 73.88 73 SER A N 1
ATOM 588 C CA . SER A 1 73 ? -2.307 8.314 15.501 1.00 73.88 73 SER A CA 1
ATOM 589 C C . SER A 1 73 ? -3.273 9.396 15.010 1.00 73.88 73 SER A C 1
ATOM 591 O O . SER A 1 73 ? -3.019 10.583 15.210 1.00 73.88 73 SER A O 1
ATOM 593 N N . GLN A 1 74 ? -4.398 9.005 14.408 1.00 72.06 74 GLN A N 1
ATOM 594 C CA . GLN A 1 74 ? -5.457 9.926 13.992 1.00 72.06 74 GLN A CA 1
ATOM 595 C C . GLN A 1 74 ? -6.392 10.321 15.142 1.00 72.06 74 GLN A C 1
ATOM 597 O O . GLN A 1 74 ? -7.150 11.282 14.999 1.00 72.06 74 GLN A O 1
ATOM 602 N N . LEU A 1 75 ? -6.364 9.620 16.281 1.00 77.69 75 LEU A N 1
ATOM 603 C CA . LEU A 1 75 ? -7.198 9.957 17.431 1.00 77.69 75 LEU A CA 1
ATOM 604 C C . LEU A 1 75 ? -6.725 11.244 18.097 1.00 77.69 75 LEU A C 1
ATOM 606 O O . LEU A 1 75 ? -5.555 11.397 18.435 1.00 77.69 75 LEU A O 1
ATOM 610 N N . LYS A 1 76 ? -7.672 12.140 18.381 1.00 73.50 76 LYS A N 1
ATOM 611 C CA . LYS A 1 76 ? -7.388 13.344 19.175 1.00 73.50 76 LYS A CA 1
ATOM 612 C C . LYS A 1 76 ? -7.024 13.034 20.627 1.00 73.50 76 LYS A C 1
ATOM 614 O O . LYS A 1 76 ? -6.102 13.641 21.153 1.00 73.50 76 LYS A O 1
ATOM 619 N N . ASP A 1 77 ? -7.730 12.086 21.247 1.00 71.12 77 ASP A N 1
ATOM 620 C CA . ASP A 1 77 ? -7.579 11.735 22.667 1.00 71.12 77 ASP A CA 1
ATOM 621 C C . ASP A 1 77 ? -7.403 10.215 22.867 1.00 71.12 77 ASP A C 1
ATOM 623 O O . ASP A 1 77 ? -8.258 9.560 23.468 1.00 71.12 77 ASP A O 1
ATOM 627 N N . PRO A 1 78 ? -6.316 9.607 22.370 1.00 69.81 78 PRO A N 1
ATOM 628 C CA . PRO A 1 78 ? -6.156 8.154 22.382 1.00 69.81 78 PRO A CA 1
ATOM 629 C C . PRO A 1 78 ? -6.076 7.555 23.796 1.00 69.81 78 PRO A C 1
ATOM 631 O O . PRO A 1 78 ? -6.546 6.446 24.027 1.00 69.81 78 PRO A O 1
ATOM 634 N N . THR A 1 79 ? -5.545 8.294 24.775 1.00 75.38 79 THR A N 1
ATOM 635 C CA . THR A 1 79 ? -5.345 7.828 26.162 1.00 75.38 79 THR A CA 1
ATOM 636 C C . THR A 1 79 ? -6.643 7.616 26.947 1.00 75.38 79 THR A C 1
ATOM 638 O O . THR A 1 79 ? -6.657 6.846 27.920 1.00 75.38 79 THR A O 1
ATOM 641 N N . LYS A 1 80 ? -7.738 8.260 26.519 1.00 80.19 80 LYS A N 1
ATOM 642 C CA . LYS A 1 80 ? -9.083 8.104 27.100 1.00 80.19 80 LYS A CA 1
ATOM 643 C C . LYS A 1 80 ? -9.729 6.770 26.752 1.00 80.19 80 LYS A C 1
ATOM 645 O O . LYS A 1 80 ? -10.703 6.375 27.389 1.00 80.19 80 LYS A O 1
ATOM 650 N N . PHE A 1 81 ? -9.175 6.075 25.768 1.00 82.69 81 PHE A N 1
ATOM 651 C CA . PHE A 1 81 ? -9.741 4.860 25.230 1.00 82.69 81 PHE A CA 1
ATOM 652 C C . PHE A 1 81 ? -8.799 3.683 25.456 1.00 82.69 81 PHE A C 1
ATOM 654 O O . PHE A 1 81 ? -7.579 3.810 25.360 1.00 82.69 81 PHE A O 1
ATOM 661 N N . THR A 1 82 ? -9.375 2.529 25.773 1.00 82.69 82 THR A N 1
ATOM 662 C CA . THR A 1 82 ? -8.668 1.247 25.714 1.00 82.69 82 THR A CA 1
ATOM 663 C C . THR A 1 82 ? -9.305 0.415 24.621 1.00 82.69 82 THR A C 1
ATOM 665 O O . THR A 1 82 ? -10.525 0.301 24.562 1.00 82.69 82 THR A O 1
ATOM 668 N N . PHE A 1 83 ? -8.493 -0.157 23.745 1.00 85.38 83 PHE A N 1
ATOM 669 C CA . PHE A 1 83 ? -8.983 -0.873 22.579 1.00 85.38 8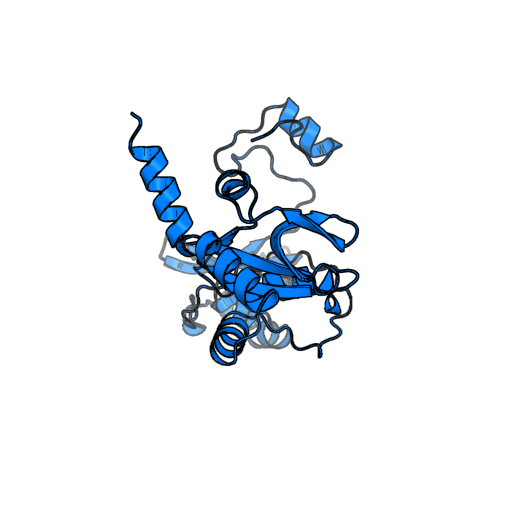3 PHE A CA 1
ATOM 670 C C . PHE A 1 83 ? -8.768 -2.366 22.733 1.00 85.38 83 PHE A C 1
ATOM 672 O O . PHE A 1 83 ? -7.724 -2.803 23.213 1.00 85.38 83 PHE A O 1
ATOM 679 N N . PHE A 1 84 ? -9.746 -3.139 22.279 1.00 84.31 84 PHE A N 1
ATOM 680 C CA . PHE A 1 84 ? -9.714 -4.590 22.322 1.00 84.31 84 PHE A CA 1
ATOM 681 C C . PHE A 1 84 ? -9.974 -5.152 20.936 1.00 84.31 84 PHE A C 1
ATOM 683 O O . PHE A 1 84 ? -10.934 -4.773 20.259 1.00 84.31 84 PHE A O 1
ATOM 690 N N . LYS A 1 85 ? -9.124 -6.088 20.535 1.00 83.25 85 LYS A N 1
ATOM 691 C CA . LYS A 1 85 ? -9.286 -6.865 19.315 1.00 83.25 85 LYS A CA 1
ATOM 692 C C . LYS A 1 85 ? -10.081 -8.116 19.658 1.00 83.25 85 LYS A C 1
ATOM 694 O O . LYS A 1 85 ? -9.650 -8.911 20.490 1.00 83.25 85 LYS A O 1
ATOM 699 N N . VAL A 1 86 ? -11.225 -8.307 19.007 1.00 81.81 86 VAL A N 1
ATOM 700 C CA . VAL A 1 86 ? -12.083 -9.465 19.270 1.00 81.81 86 VAL A CA 1
ATOM 701 C C . VAL A 1 86 ? -12.546 -10.112 17.967 1.00 81.81 86 VAL A C 1
ATOM 703 O O . VAL A 1 86 ? -12.977 -9.392 17.073 1.00 81.81 86 VAL A O 1
ATOM 706 N N . PRO A 1 87 ? -12.549 -11.450 17.854 1.00 80.88 87 PRO A N 1
ATOM 707 C CA . PRO A 1 87 ? -13.158 -12.141 16.719 1.00 80.88 87 PRO A CA 1
ATOM 708 C C . PRO A 1 87 ? -14.619 -11.718 16.498 1.00 80.88 87 PRO A C 1
ATOM 710 O O . PRO A 1 87 ? -15.395 -11.659 17.456 1.00 80.88 87 PRO A O 1
ATOM 713 N N . ALA A 1 88 ? -15.015 -11.434 15.253 1.00 76.75 88 ALA A N 1
ATOM 714 C CA . ALA A 1 88 ? -16.358 -10.941 14.927 1.00 76.75 88 ALA A CA 1
ATOM 715 C C . ALA A 1 88 ? -17.477 -11.880 15.403 1.00 76.75 88 ALA A C 1
ATOM 717 O O . ALA A 1 88 ? -18.515 -11.414 15.877 1.00 76.75 88 ALA A O 1
ATOM 718 N N . ASP A 1 89 ? -17.226 -13.190 15.358 1.00 77.25 89 ASP A N 1
ATOM 719 C CA . ASP A 1 89 ? -18.110 -14.245 15.853 1.00 77.25 89 ASP A CA 1
ATOM 720 C C . ASP A 1 89 ? -18.390 -14.139 17.362 1.00 77.25 89 ASP A C 1
ATOM 722 O O . ASP A 1 89 ? -19.478 -14.488 17.818 1.00 77.25 89 ASP A O 1
ATOM 726 N N . LYS A 1 90 ? -17.444 -13.592 18.134 1.00 80.31 90 LYS A N 1
ATOM 727 C CA . LYS A 1 90 ? -17.522 -13.471 19.601 1.00 80.31 90 LYS A CA 1
ATOM 728 C C . LYS A 1 90 ? -17.658 -12.035 20.093 1.00 80.31 90 LYS A C 1
ATOM 730 O O . LYS A 1 90 ? -17.761 -11.816 21.298 1.00 80.31 90 LYS A O 1
ATOM 735 N N . ALA A 1 91 ? -17.700 -11.052 19.195 1.00 79.50 91 ALA A N 1
ATOM 736 C CA . ALA A 1 91 ? -17.679 -9.634 19.546 1.00 79.50 91 ALA A CA 1
ATOM 737 C C . ALA A 1 91 ? -18.818 -9.228 20.496 1.00 79.50 91 ALA A C 1
ATOM 739 O O . ALA A 1 91 ? -18.595 -8.477 21.441 1.00 79.50 91 ALA A O 1
ATOM 740 N N . LEU A 1 92 ? -20.027 -9.761 20.298 1.00 81.44 92 LEU A N 1
ATOM 741 C CA . LEU A 1 92 ? -21.184 -9.452 21.148 1.00 81.44 92 LEU A CA 1
ATOM 742 C C . LEU A 1 92 ? -21.085 -10.070 22.548 1.00 81.44 92 LEU A C 1
ATOM 744 O O . LEU A 1 92 ? -21.519 -9.459 23.524 1.00 81.44 92 LEU A O 1
ATOM 748 N N . GLU A 1 93 ? -20.550 -11.287 22.650 1.00 82.88 93 GLU A N 1
ATOM 749 C CA . GLU A 1 93 ? -20.364 -11.975 23.932 1.00 82.88 93 GLU A CA 1
ATOM 750 C C . GLU A 1 93 ? -19.262 -11.291 24.734 1.00 82.88 93 GLU A C 1
ATOM 752 O O . GLU A 1 93 ? -19.482 -10.869 25.869 1.00 82.88 93 GLU A O 1
ATOM 757 N N . LYS A 1 94 ? -18.124 -11.055 24.084 1.00 83.00 94 LYS A N 1
ATOM 758 C CA . LYS A 1 94 ? -16.970 -10.361 24.651 1.00 83.00 94 LYS A CA 1
ATOM 759 C C . LYS A 1 94 ? -17.277 -8.927 25.045 1.00 83.00 94 LYS A C 1
ATOM 761 O O . LYS A 1 94 ? -16.852 -8.503 26.109 1.00 83.00 94 LYS A O 1
ATOM 766 N N . ALA A 1 95 ? -18.070 -8.190 24.267 1.00 83.19 95 ALA A N 1
ATOM 767 C CA . ALA A 1 95 ? -18.494 -6.850 24.663 1.00 83.19 95 ALA A CA 1
ATOM 768 C C . ALA A 1 95 ? -19.311 -6.860 25.966 1.00 83.19 95 ALA A C 1
ATOM 770 O O . ALA A 1 95 ? -19.122 -5.992 26.816 1.00 83.19 95 ALA A O 1
ATOM 771 N N . LYS A 1 96 ? -20.186 -7.858 26.157 1.00 83.88 96 LYS A N 1
ATOM 772 C CA . LYS A 1 96 ? -20.951 -8.024 27.404 1.00 83.88 96 LYS A CA 1
ATOM 773 C C . LYS A 1 96 ? -20.073 -8.469 28.567 1.00 83.88 96 LYS A C 1
ATOM 775 O O . LYS A 1 96 ? -20.259 -7.976 29.675 1.00 83.88 96 LYS A O 1
ATOM 780 N N . GLU A 1 97 ? -19.147 -9.396 28.334 1.00 82.56 97 GLU A N 1
ATOM 781 C CA . GLU A 1 97 ? -18.160 -9.814 29.338 1.00 82.56 97 GLU A CA 1
ATOM 782 C C . GLU A 1 97 ? -17.299 -8.634 29.778 1.00 82.56 97 GLU A C 1
ATOM 784 O O . GLU A 1 97 ? -17.136 -8.399 30.974 1.00 82.56 97 GLU A O 1
ATOM 789 N N . PHE A 1 98 ? -16.816 -7.845 28.819 1.00 83.62 98 PHE A N 1
ATOM 790 C CA . PHE A 1 98 ? -16.022 -6.665 29.101 1.00 83.62 98 PHE A CA 1
ATOM 791 C C . PHE A 1 98 ? -16.836 -5.603 29.833 1.00 83.62 98 PHE A C 1
ATOM 793 O O . PHE A 1 98 ? -16.341 -5.056 30.810 1.00 83.62 98 PHE A O 1
ATOM 800 N N . GLN A 1 99 ? -18.095 -5.363 29.455 1.00 81.94 99 GLN A N 1
ATOM 801 C CA . GLN A 1 99 ? -18.946 -4.425 30.189 1.00 81.94 99 GLN A CA 1
ATOM 802 C C . GLN A 1 99 ? -19.164 -4.880 31.639 1.00 81.94 99 GLN A C 1
ATOM 804 O O . GLN A 1 99 ? -18.976 -4.086 32.552 1.00 81.94 99 GLN A O 1
ATOM 809 N N . LYS A 1 100 ? -19.459 -6.168 31.872 1.00 83.12 100 LYS A N 1
ATOM 810 C CA . LYS A 1 100 ? -19.601 -6.720 33.233 1.00 83.12 100 LYS A CA 1
ATOM 811 C C . LYS A 1 100 ? -18.340 -6.549 34.071 1.00 83.12 100 LYS A C 1
ATOM 813 O O . LYS A 1 100 ? -18.433 -6.314 35.267 1.00 83.12 100 LYS A O 1
ATOM 818 N N . GLN A 1 101 ? -17.180 -6.696 33.446 1.00 80.00 101 GLN A N 1
ATOM 819 C CA . GLN A 1 101 ? -15.891 -6.549 34.102 1.00 80.00 101 GLN A CA 1
ATOM 820 C C . GLN A 1 101 ? -15.529 -5.077 34.364 1.00 80.00 101 GLN A C 1
ATOM 822 O O . GLN A 1 101 ? -14.833 -4.789 35.332 1.00 80.00 101 GLN A O 1
ATOM 827 N N . VAL A 1 102 ? -16.003 -4.147 33.533 1.00 81.50 102 VAL A N 1
ATOM 828 C CA . VAL A 1 102 ? -15.902 -2.702 33.791 1.00 81.50 102 VAL A CA 1
ATOM 829 C C . VAL A 1 102 ? -16.828 -2.295 34.942 1.00 81.50 102 VAL A C 1
ATOM 831 O O . VAL A 1 102 ? -16.421 -1.511 35.796 1.00 81.50 102 VAL A O 1
ATOM 834 N N . ASP A 1 103 ? -18.038 -2.861 34.996 1.00 81.38 103 ASP A N 1
ATOM 835 C CA . ASP A 1 103 ? -19.017 -2.600 36.058 1.00 81.38 103 ASP A CA 1
ATOM 836 C C . ASP A 1 103 ? -18.611 -3.257 37.395 1.00 81.38 103 ASP A C 1
ATOM 838 O O . ASP A 1 103 ? -18.840 -2.690 38.462 1.00 81.38 103 ASP A O 1
ATOM 842 N N . ASN A 1 104 ? -18.005 -4.452 37.348 1.00 78.75 104 ASN A N 1
ATOM 843 C CA . ASN A 1 104 ? -17.536 -5.202 38.513 1.00 78.75 104 ASN A CA 1
ATOM 844 C C . ASN A 1 104 ? -16.162 -5.857 38.247 1.00 78.75 104 ASN A C 1
ATOM 846 O O . ASN A 1 104 ? -16.100 -6.992 37.757 1.00 78.75 104 ASN A O 1
ATOM 850 N N . PRO A 1 105 ? -15.055 -5.171 38.577 1.00 74.88 105 PRO A N 1
ATOM 851 C CA . PRO A 1 105 ? -13.714 -5.638 38.252 1.00 74.88 105 PRO A CA 1
ATOM 852 C C . PRO A 1 105 ? -13.328 -6.891 39.050 1.00 74.88 105 PRO A C 1
ATOM 854 O O . PRO A 1 105 ? -13.158 -6.857 40.267 1.00 74.88 105 PRO A O 1
ATOM 857 N N . THR A 1 106 ? -13.145 -8.013 38.347 1.00 76.69 106 THR A N 1
ATOM 858 C CA . THR A 1 106 ? -12.541 -9.244 38.883 1.00 76.69 106 THR A CA 1
ATOM 859 C C . THR A 1 106 ? -11.107 -9.474 38.379 1.00 76.69 106 THR A C 1
ATOM 861 O O . THR A 1 106 ? -10.798 -9.152 37.230 1.00 76.69 106 THR A O 1
ATOM 864 N N . PRO A 1 107 ? -10.214 -10.096 39.173 1.00 72.88 107 PRO A N 1
ATOM 865 C CA . PRO A 1 107 ? -8.823 -10.349 38.769 1.00 72.88 107 PRO A CA 1
ATOM 866 C C . PRO A 1 107 ? -8.677 -11.223 37.510 1.00 72.88 107 PRO A C 1
ATOM 868 O O . PRO A 1 107 ? -7.701 -11.106 36.768 1.00 72.88 107 PRO A O 1
ATOM 871 N N . GLU A 1 108 ? -9.636 -12.119 37.265 1.00 71.56 108 GLU A N 1
ATOM 872 C CA . GLU A 1 108 ? -9.657 -12.975 36.074 1.00 71.56 108 GLU A CA 1
ATOM 873 C C . GLU A 1 108 ? -10.092 -12.207 34.823 1.00 71.56 108 GLU A C 1
ATOM 875 O O . GLU A 1 108 ? -9.455 -12.337 33.773 1.00 71.56 108 GLU A O 1
ATOM 880 N N . GLY A 1 109 ? -11.112 -11.352 34.934 1.00 67.56 109 GLY A N 1
ATOM 881 C CA . GLY A 1 109 ? -11.569 -10.531 33.816 1.00 67.56 109 GLY A CA 1
ATOM 882 C C . GLY A 1 109 ? -10.548 -9.470 33.394 1.00 67.56 109 GLY A C 1
ATOM 883 O O . GLY A 1 109 ? -10.396 -9.228 32.199 1.00 67.56 109 GLY A O 1
ATOM 884 N N . GLU A 1 110 ? -9.759 -8.915 34.322 1.00 70.56 110 GLU A N 1
ATOM 885 C CA . GLU A 1 110 ? -8.653 -8.006 33.976 1.00 70.56 110 GLU A CA 1
ATOM 886 C C . GLU A 1 110 ? -7.553 -8.709 33.174 1.00 70.56 110 GLU A C 1
ATOM 888 O O . GLU A 1 110 ? -7.018 -8.152 32.213 1.00 70.56 110 GLU A O 1
ATOM 893 N N . LYS A 1 111 ? -7.213 -9.952 33.541 1.00 72.44 111 LYS A N 1
ATOM 894 C CA . LYS A 1 111 ? -6.259 -10.760 32.770 1.00 72.44 111 LYS A CA 1
ATOM 895 C C . LYS A 1 111 ? -6.790 -11.056 31.373 1.00 72.44 111 LYS A C 1
ATOM 897 O O . LYS A 1 111 ? -6.005 -11.074 30.429 1.00 72.44 111 LYS A O 1
ATOM 902 N N . GLN A 1 112 ? -8.093 -11.289 31.240 1.00 69.50 112 GLN A N 1
ATOM 903 C CA . GLN A 1 112 ? -8.706 -11.558 29.946 1.00 69.50 112 GLN A CA 1
ATOM 904 C C . GLN A 1 112 ? -8.755 -10.303 29.066 1.00 69.50 112 GLN A C 1
ATOM 906 O O . GLN A 1 112 ? -8.376 -10.377 27.901 1.00 69.50 112 GLN A O 1
ATOM 911 N N . MET A 1 113 ? -9.111 -9.149 29.636 1.00 75.69 113 MET A N 1
ATOM 912 C CA . MET A 1 113 ? -9.042 -7.856 28.951 1.00 75.69 113 MET A CA 1
ATOM 913 C C . MET A 1 113 ? -7.633 -7.554 28.451 1.00 75.69 113 MET A C 1
ATOM 915 O O . MET A 1 113 ? -7.477 -7.219 27.287 1.00 75.69 113 MET A O 1
ATOM 919 N N . LYS A 1 114 ? -6.599 -7.755 29.279 1.00 76.31 114 LYS A N 1
ATOM 920 C CA . LYS A 1 114 ? -5.197 -7.502 28.896 1.00 76.31 114 LYS A CA 1
ATOM 921 C C . LYS A 1 114 ? -4.672 -8.404 27.776 1.00 76.31 114 LYS A C 1
ATOM 923 O O . LYS A 1 114 ? -3.713 -8.026 27.113 1.00 76.31 114 LYS A O 1
ATOM 928 N N . LYS A 1 115 ? -5.242 -9.602 27.592 1.00 76.44 115 LYS A N 1
ATOM 929 C CA . LYS A 1 115 ? -4.884 -10.499 26.477 1.00 76.44 115 LYS A CA 1
ATOM 930 C C . LYS A 1 115 ? -5.454 -10.012 25.151 1.00 76.44 115 LYS A C 1
ATOM 932 O O . LYS A 1 115 ? -4.799 -10.144 24.127 1.00 76.44 115 LYS A O 1
ATOM 937 N N . ASP A 1 116 ? -6.675 -9.494 25.204 1.00 74.88 116 ASP A N 1
ATOM 938 C CA . ASP A 1 116 ? -7.411 -9.009 24.039 1.00 74.88 116 ASP A CA 1
ATOM 939 C C . ASP A 1 116 ? -7.131 -7.504 23.780 1.00 74.88 116 ASP A C 1
ATOM 941 O O . ASP A 1 116 ? -7.537 -6.961 22.754 1.00 74.88 116 ASP A O 1
ATOM 945 N N . GLU A 1 117 ? -6.432 -6.821 24.699 1.00 78.62 117 GLU A N 1
ATOM 946 C CA . GLU A 1 117 ? -6.054 -5.406 24.623 1.00 78.62 117 GLU A CA 1
ATOM 947 C C . GLU A 1 117 ? -4.987 -5.166 23.552 1.00 78.62 117 GLU A C 1
ATOM 949 O O . GLU A 1 117 ? -3.924 -5.793 23.535 1.00 78.62 117 GLU A O 1
ATOM 954 N N . VAL A 1 118 ? -5.254 -4.197 22.680 1.00 73.38 118 VAL A N 1
ATOM 955 C CA . VAL A 1 118 ? -4.301 -3.767 21.662 1.00 73.38 118 VAL A CA 1
ATOM 956 C C . VAL A 1 118 ? -3.412 -2.683 22.256 1.00 73.38 118 VAL A C 1
ATOM 958 O O . VAL A 1 118 ? -3.860 -1.569 22.527 1.00 73.38 118 VAL A O 1
ATOM 961 N N . LYS A 1 119 ? -2.135 -3.008 22.458 1.00 65.88 119 LYS A N 1
ATOM 962 C CA . LYS A 1 119 ? -1.132 -2.042 22.909 1.00 65.88 119 LYS A CA 1
ATOM 963 C C . LYS A 1 119 ? -0.484 -1.371 21.706 1.00 65.88 119 LYS A C 1
ATOM 965 O O . LYS A 1 119 ? 0.053 -2.053 20.839 1.00 65.88 119 LYS A O 1
ATOM 970 N N . VAL A 1 120 ? -0.501 -0.041 21.689 1.00 56.78 120 VAL A N 1
ATOM 971 C CA . VAL A 1 120 ? 0.400 0.759 20.850 1.00 56.78 120 VAL A CA 1
ATOM 972 C C . VAL A 1 120 ? 1.526 1.226 21.755 1.00 56.78 120 VAL A C 1
ATOM 974 O O . VAL A 1 120 ? 1.264 1.893 22.758 1.00 56.78 120 VAL A O 1
ATOM 977 N N . GLU A 1 121 ? 2.766 0.856 21.451 1.00 49.34 121 GLU A N 1
ATOM 978 C CA . GLU A 1 121 ? 3.914 1.470 22.116 1.00 49.34 121 GLU A CA 1
ATOM 979 C C . GLU A 1 121 ? 3.993 2.946 21.688 1.00 49.34 121 GLU A C 1
ATOM 981 O O . GLU A 1 121 ? 3.989 3.238 20.492 1.00 49.34 121 GLU A O 1
ATOM 986 N N . PRO A 1 122 ? 4.025 3.903 22.633 1.00 42.78 122 PRO A N 1
ATOM 987 C CA . PRO A 1 122 ? 4.016 5.329 22.310 1.00 42.78 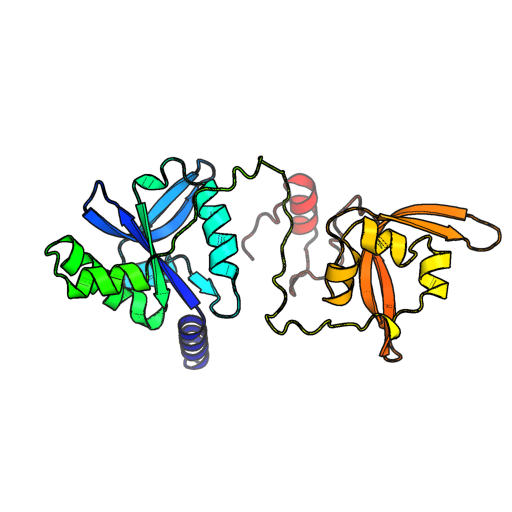122 PRO A CA 1
ATOM 988 C C . PRO A 1 122 ? 5.353 5.858 21.759 1.00 42.78 122 PRO A C 1
ATOM 990 O O . PRO A 1 122 ? 5.462 7.047 21.463 1.00 42.78 122 PRO A O 1
ATOM 993 N N . GLU A 1 123 ? 6.371 5.016 21.585 1.00 35.09 123 GLU A N 1
ATOM 994 C CA . GLU A 1 123 ? 7.672 5.424 21.058 1.00 35.09 123 GLU A CA 1
ATOM 995 C C . GLU A 1 123 ? 7.794 5.154 19.565 1.00 35.09 123 GLU A C 1
ATOM 997 O O . GLU A 1 123 ? 8.588 4.339 19.138 1.00 35.09 123 GLU A O 1
ATOM 1002 N N . HIS A 1 124 ? 7.049 5.903 18.762 1.00 32.44 124 HIS A N 1
ATOM 1003 C CA . HIS A 1 124 ? 7.605 6.500 17.553 1.00 32.44 124 HIS A CA 1
ATOM 1004 C C . HIS A 1 124 ? 6.745 7.712 17.216 1.00 32.44 124 HIS A C 1
ATOM 1006 O O . HIS A 1 124 ? 5.631 7.596 16.707 1.00 32.44 124 HIS A O 1
ATOM 1012 N N . LYS A 1 125 ? 7.283 8.910 17.473 1.00 34.75 125 LYS A N 1
ATOM 1013 C CA . LYS A 1 125 ? 6.901 10.098 16.709 1.00 34.75 125 LYS A CA 1
ATOM 1014 C C . LYS A 1 125 ? 7.261 9.818 15.250 1.00 34.75 125 LYS A C 1
ATOM 1016 O O . LYS A 1 125 ? 8.339 10.184 14.797 1.00 34.75 125 LYS A O 1
ATOM 1021 N N . GLN A 1 126 ? 6.383 9.128 14.531 1.00 30.64 126 GLN A N 1
ATOM 1022 C CA . GLN A 1 126 ? 6.364 9.214 13.085 1.00 30.64 126 GLN A CA 1
ATOM 1023 C C . GLN A 1 126 ? 5.912 10.635 12.778 1.00 30.64 126 GLN A C 1
ATOM 1025 O O . GLN A 1 126 ? 4.753 11.003 12.974 1.00 30.64 126 GLN A O 1
ATOM 1030 N N . GLU A 1 127 ? 6.876 11.467 12.387 1.00 28.95 127 GLU A N 1
ATOM 1031 C CA . GLU A 1 127 ? 6.592 12.665 11.613 1.00 28.95 127 GLU A CA 1
ATOM 1032 C C . GLU A 1 127 ? 5.526 12.332 10.572 1.00 28.95 127 GLU A C 1
ATOM 1034 O O . GLU A 1 127 ? 5.595 11.291 9.918 1.00 28.95 127 GLU A O 1
ATOM 1039 N N . ASN A 1 128 ? 4.552 13.233 10.440 1.00 33.34 128 ASN A N 1
ATOM 1040 C CA . ASN A 1 128 ? 3.576 13.268 9.361 1.00 33.34 128 ASN A CA 1
ATOM 1041 C C . ASN A 1 128 ? 4.288 13.205 8.000 1.00 33.34 128 ASN A C 1
ATOM 1043 O O . ASN A 1 128 ? 4.492 14.222 7.338 1.00 33.34 128 ASN A O 1
ATOM 1047 N N . GLN A 1 129 ? 4.641 12.009 7.548 1.00 29.42 129 GLN A N 1
ATOM 1048 C CA . GLN A 1 129 ? 4.906 11.761 6.151 1.00 29.42 129 GLN A CA 1
ATOM 1049 C C . GLN A 1 129 ? 3.543 11.570 5.502 1.00 29.42 129 GLN A C 1
ATOM 1051 O O . GLN A 1 129 ? 2.804 10.634 5.805 1.00 29.42 129 GLN A O 1
ATOM 1056 N N . LYS A 1 130 ? 3.196 12.503 4.612 1.00 34.53 130 LYS A N 1
ATOM 1057 C CA . LYS A 1 130 ? 2.164 12.323 3.590 1.00 34.53 130 LYS A CA 1
ATOM 1058 C C . LYS A 1 130 ? 2.552 11.138 2.694 1.00 34.53 130 LYS A C 1
ATOM 1060 O O . LYS A 1 130 ? 2.931 11.335 1.548 1.00 34.53 130 LYS A O 1
ATOM 1065 N N . ASN A 1 131 ? 2.439 9.919 3.200 1.00 31.97 131 ASN A N 1
ATOM 1066 C CA . ASN A 1 131 ? 2.524 8.703 2.416 1.00 31.97 131 ASN A CA 1
ATOM 1067 C C . ASN A 1 131 ? 1.162 8.019 2.491 1.00 31.97 131 ASN A C 1
ATOM 1069 O O . ASN A 1 131 ? 0.886 7.209 3.370 1.00 31.97 131 ASN A O 1
ATOM 1073 N N . MET A 1 132 ? 0.299 8.323 1.515 1.00 30.12 132 MET A N 1
ATOM 1074 C CA . MET A 1 132 ? -0.657 7.326 1.027 1.00 30.12 132 MET A CA 1
ATOM 1075 C C . MET A 1 132 ? 0.136 6.250 0.270 1.00 30.12 132 MET A C 1
ATOM 1077 O O . MET A 1 132 ? 0.053 6.121 -0.951 1.00 30.12 132 MET A O 1
ATOM 1081 N N . GLU A 1 133 ? 0.954 5.494 0.995 1.00 33.56 133 GLU A N 1
ATOM 1082 C CA . GLU A 1 133 ? 1.406 4.194 0.536 1.00 33.56 133 GLU A CA 1
ATOM 1083 C C . GLU A 1 133 ? 0.315 3.202 0.920 1.00 33.56 133 GLU A C 1
ATOM 1085 O O . GLU A 1 133 ? 0.145 2.847 2.084 1.00 33.56 133 GLU A O 1
ATOM 1090 N N . THR A 1 134 ? -0.450 2.746 -0.069 1.00 32.16 134 THR A N 1
ATOM 1091 C CA . THR A 1 134 ? -1.139 1.457 0.013 1.00 32.16 134 THR A CA 1
ATOM 1092 C C . THR A 1 134 ? -0.086 0.383 0.275 1.00 32.16 134 THR A C 1
ATOM 1094 O O . THR A 1 134 ? 0.473 -0.193 -0.657 1.00 32.16 134 THR A O 1
ATOM 1097 N N . THR A 1 135 ? 0.205 0.127 1.549 1.00 34.00 135 THR A N 1
ATOM 1098 C CA . THR A 1 135 ? 0.919 -1.064 1.998 1.00 34.00 135 THR A CA 1
ATOM 1099 C C . THR A 1 135 ? -0.039 -2.232 1.803 1.00 34.00 135 THR A C 1
ATOM 1101 O O . THR A 1 135 ? -0.828 -2.588 2.677 1.00 34.00 135 THR A O 1
ATOM 1104 N N . GLN A 1 136 ? -0.008 -2.818 0.606 1.00 33.81 136 GLN A N 1
ATOM 1105 C CA . GLN A 1 136 ? -0.391 -4.215 0.453 1.00 33.81 136 GLN A CA 1
ATOM 1106 C C . GLN A 1 136 ? 0.513 -4.989 1.418 1.00 33.81 136 GLN A C 1
ATOM 1108 O O . GLN A 1 136 ? 1.732 -4.956 1.266 1.00 33.81 136 GLN A O 1
ATOM 1113 N N . LYS A 1 137 ? -0.042 -5.597 2.472 1.00 33.72 137 LYS A N 1
ATOM 1114 C CA . LYS A 1 137 ? 0.748 -6.502 3.308 1.00 33.72 137 LYS A CA 1
ATOM 1115 C C . LYS A 1 137 ? 1.109 -7.721 2.482 1.00 33.72 137 LYS A C 1
ATOM 1117 O O . LYS A 1 137 ? 0.256 -8.307 1.817 1.00 33.72 137 LYS A O 1
ATOM 1122 N N . ALA A 1 138 ? 2.390 -8.063 2.533 1.00 34.31 138 ALA A N 1
ATOM 1123 C CA . ALA A 1 138 ? 2.887 -9.346 2.076 1.00 34.31 138 ALA A CA 1
ATOM 1124 C C . ALA A 1 138 ? 2.150 -10.399 2.897 1.00 34.31 138 ALA A C 1
ATOM 1126 O O . ALA A 1 138 ? 1.993 -10.202 4.106 1.00 34.31 138 ALA A O 1
ATOM 1127 N N . PRO A 1 139 ? 1.708 -11.503 2.285 1.00 34.28 139 PRO A N 1
ATOM 1128 C CA . PRO A 1 139 ? 1.398 -12.682 3.069 1.00 34.28 139 PRO A CA 1
ATOM 1129 C C . PRO A 1 139 ? 2.634 -13.027 3.910 1.00 34.28 139 PRO A C 1
ATOM 1131 O O . PRO A 1 139 ? 3.750 -13.029 3.391 1.00 34.28 139 PRO A O 1
ATOM 1134 N N . GLU A 1 140 ? 2.429 -13.294 5.201 1.00 37.41 140 GLU A N 1
ATOM 1135 C CA . GLU A 1 140 ? 3.421 -13.833 6.140 1.00 37.41 140 GLU A CA 1
ATOM 1136 C C . GLU A 1 140 ? 3.798 -15.279 5.776 1.00 37.41 140 GLU A C 1
ATOM 1138 O O . GLU A 1 140 ? 3.704 -16.218 6.561 1.00 37.41 140 GLU A O 1
ATOM 1143 N N . ASN A 1 141 ? 4.241 -15.470 4.545 1.00 41.50 141 ASN A N 1
ATOM 1144 C CA . ASN A 1 141 ? 5.298 -16.406 4.276 1.00 41.50 141 ASN A CA 1
ATOM 1145 C C . ASN A 1 141 ? 6.473 -15.499 3.924 1.00 41.50 141 ASN A C 1
ATOM 1147 O O . ASN A 1 141 ? 6.460 -14.851 2.880 1.00 41.50 141 ASN A O 1
ATOM 1151 N N . ASN A 1 142 ? 7.462 -15.390 4.810 1.00 48.12 142 ASN A N 1
ATOM 1152 C CA . ASN A 1 142 ? 8.705 -14.637 4.587 1.00 48.12 142 ASN A CA 1
ATOM 1153 C C . ASN A 1 142 ? 9.566 -15.277 3.468 1.00 48.12 142 ASN A C 1
ATOM 1155 O O . ASN A 1 142 ? 10.792 -15.222 3.487 1.00 48.12 142 ASN A O 1
ATOM 1159 N N . GLU A 1 143 ? 8.927 -15.921 2.493 1.00 66.69 143 GLU A N 1
ATOM 1160 C CA . GLU A 1 143 ? 9.524 -16.365 1.257 1.00 66.69 143 GLU A CA 1
ATOM 1161 C C . GLU A 1 143 ? 9.459 -15.222 0.260 1.00 66.69 143 GLU A C 1
ATOM 1163 O O . GLU A 1 143 ? 8.399 -14.749 -0.154 1.00 66.69 143 GLU A O 1
ATOM 1168 N N . TYR A 1 144 ? 10.643 -14.790 -0.146 1.00 79.88 144 TYR A N 1
ATOM 1169 C CA . TYR A 1 144 ? 10.814 -14.018 -1.355 1.00 79.88 144 TYR A CA 1
ATOM 1170 C C . TYR A 1 144 ? 10.037 -14.673 -2.504 1.00 79.88 144 TYR A C 1
ATOM 1172 O O . TYR A 1 144 ? 10.301 -15.819 -2.869 1.00 79.88 144 TYR A O 1
ATOM 1180 N N . ARG A 1 145 ? 9.089 -13.929 -3.088 1.00 85.50 145 ARG A N 1
ATOM 1181 C CA . ARG A 1 145 ? 8.343 -14.358 -4.279 1.00 85.50 145 ARG A CA 1
ATOM 1182 C C . ARG A 1 145 ? 9.280 -14.588 -5.465 1.00 85.50 145 ARG A C 1
ATOM 1184 O O . ARG A 1 145 ? 9.002 -15.430 -6.314 1.00 85.50 145 ARG A O 1
ATOM 1191 N N . TYR A 1 146 ? 10.369 -13.829 -5.506 1.00 86.38 146 TYR A N 1
ATOM 1192 C CA . TYR A 1 146 ? 11.412 -13.909 -6.514 1.00 86.38 146 TYR A CA 1
ATOM 1193 C C . TYR A 1 146 ? 12.757 -14.080 -5.833 1.00 86.38 146 TYR A C 1
ATOM 1195 O O . TYR A 1 146 ? 13.071 -13.361 -4.885 1.00 86.38 146 TYR A O 1
ATOM 1203 N N . LYS A 1 147 ? 13.580 -14.992 -6.338 1.00 86.62 147 LYS A N 1
ATOM 1204 C CA . LYS A 1 147 ? 14.956 -15.122 -5.868 1.00 86.62 147 LYS A CA 1
ATOM 1205 C C . LYS A 1 147 ? 15.872 -14.184 -6.662 1.00 86.62 147 LYS A C 1
ATOM 1207 O O . LYS A 1 147 ? 15.653 -14.023 -7.866 1.00 86.62 147 LYS A O 1
ATOM 1212 N N . PRO A 1 148 ? 16.906 -13.583 -6.045 1.00 84.00 148 PRO A N 1
ATOM 1213 C CA . PRO A 1 148 ? 17.852 -12.721 -6.754 1.00 84.00 148 PRO A CA 1
ATOM 1214 C C . PRO A 1 148 ? 18.489 -13.386 -7.979 1.00 84.00 148 PRO A C 1
ATOM 1216 O O . PRO A 1 148 ? 18.816 -12.697 -8.938 1.00 84.00 148 PRO A O 1
ATOM 1219 N N . GLU A 1 149 ? 18.654 -14.708 -7.967 1.00 87.44 149 GLU A N 1
ATOM 1220 C CA . GLU A 1 149 ? 19.258 -15.479 -9.059 1.00 87.44 149 GLU A CA 1
ATOM 1221 C C . GLU A 1 149 ? 18.341 -15.605 -10.284 1.00 87.44 149 GLU A C 1
ATOM 1223 O O . GLU A 1 149 ? 18.816 -15.928 -11.368 1.00 87.44 149 GLU A O 1
ATOM 1228 N N . GLN A 1 150 ? 17.035 -15.361 -10.128 1.00 86.31 150 GLN A N 1
ATOM 1229 C CA . GLN A 1 150 ? 16.063 -15.407 -11.226 1.00 86.31 150 GLN A CA 1
ATOM 1230 C C . GLN A 1 150 ? 15.985 -14.087 -12.001 1.00 86.31 150 GLN A C 1
ATOM 1232 O O . GLN A 1 150 ? 15.349 -14.034 -13.049 1.00 86.31 150 GLN A O 1
ATOM 1237 N N . ILE A 1 151 ? 16.584 -13.020 -11.469 1.00 88.12 151 ILE A N 1
ATOM 1238 C CA . ILE A 1 151 ? 16.561 -11.693 -12.076 1.00 88.12 151 ILE A CA 1
ATOM 1239 C C . ILE A 1 151 ? 17.666 -11.608 -13.122 1.00 88.12 151 ILE A C 1
ATOM 1241 O O . ILE A 1 151 ? 18.837 -11.856 -12.829 1.00 88.12 151 ILE A O 1
ATOM 1245 N N . ASP A 1 152 ? 17.300 -11.169 -14.322 1.00 88.38 152 ASP A N 1
ATOM 1246 C CA . ASP A 1 152 ? 18.265 -10.782 -15.343 1.00 88.38 152 ASP A CA 1
ATOM 1247 C C . ASP A 1 152 ? 18.956 -9.462 -14.953 1.00 88.38 152 ASP A C 1
ATOM 1249 O O . ASP A 1 152 ? 18.508 -8.351 -15.264 1.00 88.38 152 ASP A O 1
ATOM 1253 N N . TRP A 1 153 ? 20.065 -9.594 -14.228 1.00 90.19 153 TRP A N 1
ATOM 1254 C CA . TRP A 1 153 ? 20.878 -8.466 -13.786 1.00 90.19 153 TRP A CA 1
ATOM 1255 C C . TRP A 1 153 ? 21.558 -7.722 -14.935 1.00 90.19 153 TRP A C 1
ATOM 1257 O O . TRP A 1 153 ? 21.870 -6.543 -14.772 1.00 90.19 153 TRP A O 1
ATOM 1267 N N . GLU A 1 154 ? 21.778 -8.364 -16.083 1.00 89.06 154 GLU A N 1
ATOM 1268 C CA . GLU A 1 154 ? 22.349 -7.707 -17.259 1.00 89.06 154 GLU A CA 1
ATOM 1269 C C . GLU A 1 154 ? 21.356 -6.683 -17.813 1.00 89.06 154 GLU A C 1
ATOM 1271 O O . GLU A 1 154 ? 21.678 -5.494 -17.923 1.00 89.06 154 GLU A O 1
ATOM 1276 N N . THR A 1 155 ? 20.108 -7.102 -18.031 1.00 87.75 155 THR A N 1
ATOM 1277 C CA . THR A 1 155 ? 19.026 -6.198 -18.444 1.00 87.75 155 THR A CA 1
ATOM 1278 C C . THR A 1 155 ? 18.769 -5.110 -17.399 1.00 87.75 155 THR A C 1
ATOM 1280 O O . THR A 1 155 ? 18.637 -3.934 -17.748 1.00 87.75 155 THR A O 1
ATOM 1283 N N . MET A 1 156 ? 18.767 -5.452 -16.106 1.00 89.69 156 MET A N 1
ATOM 1284 C CA . MET A 1 156 ? 18.611 -4.463 -15.031 1.00 89.69 156 MET A CA 1
ATOM 1285 C C . MET A 1 156 ? 19.738 -3.419 -15.036 1.00 89.69 156 MET A C 1
ATOM 1287 O O . MET A 1 156 ? 19.469 -2.222 -14.923 1.00 89.69 156 MET A O 1
ATOM 1291 N N . ASN A 1 157 ? 20.994 -3.829 -15.231 1.00 90.31 157 ASN A N 1
ATOM 1292 C CA . ASN A 1 157 ? 22.129 -2.909 -15.332 1.00 90.31 157 ASN A CA 1
ATOM 1293 C C . ASN A 1 157 ? 22.022 -1.990 -16.555 1.00 90.31 157 ASN A C 1
ATOM 1295 O O . ASN A 1 157 ? 22.271 -0.789 -16.430 1.00 90.31 157 ASN A O 1
ATOM 1299 N N . ASN A 1 158 ? 21.577 -2.515 -17.701 1.00 88.25 158 ASN A N 1
ATOM 1300 C CA . ASN A 1 158 ? 21.333 -1.724 -18.913 1.00 88.25 158 ASN A CA 1
ATOM 1301 C C . ASN A 1 158 ? 20.246 -0.655 -18.711 1.00 88.25 158 ASN A C 1
ATOM 1303 O O . ASN A 1 158 ? 20.284 0.393 -19.356 1.00 88.25 158 ASN A O 1
ATOM 1307 N N . LEU A 1 159 ? 19.325 -0.885 -17.769 1.00 88.62 159 LEU A N 1
ATOM 1308 C CA . LEU A 1 159 ? 18.303 0.071 -17.334 1.00 88.62 159 LEU A CA 1
ATOM 1309 C C . LEU A 1 159 ? 18.798 1.067 -16.262 1.00 88.62 159 LEU A C 1
ATOM 1311 O O . LEU A 1 159 ? 18.049 1.939 -15.810 1.00 88.62 159 LEU A O 1
ATOM 1315 N N . GLY A 1 160 ? 20.057 0.952 -15.828 1.00 86.75 160 GLY A N 1
ATOM 1316 C CA . GLY A 1 160 ? 20.632 1.715 -14.718 1.00 86.75 160 GLY A CA 1
ATOM 1317 C C . GLY A 1 160 ? 20.209 1.210 -13.332 1.00 86.75 160 GLY A C 1
ATOM 1318 O O . GLY A 1 160 ? 20.367 1.926 -12.342 1.00 86.75 160 GLY A O 1
ATOM 1319 N N . LEU A 1 161 ? 19.663 -0.003 -13.242 1.00 89.25 161 LEU A N 1
ATOM 1320 C CA . LEU A 1 161 ? 19.082 -0.612 -12.043 1.00 89.25 161 LEU A CA 1
ATOM 1321 C C . LEU A 1 161 ? 19.976 -1.726 -11.481 1.00 89.25 161 LEU A C 1
ATOM 1323 O O . LEU A 1 161 ? 19.541 -2.857 -11.289 1.00 89.25 161 LEU A O 1
ATOM 1327 N N . GLY A 1 162 ? 21.241 -1.413 -11.207 1.00 88.50 162 GLY A N 1
ATOM 1328 C CA . GLY A 1 162 ? 22.160 -2.398 -10.639 1.00 88.50 162 GLY A CA 1
ATOM 1329 C C . GLY A 1 162 ? 21.786 -2.834 -9.223 1.00 88.50 162 GLY A C 1
ATOM 1330 O O . GLY A 1 162 ? 21.239 -2.049 -8.445 1.00 88.50 162 GLY A O 1
ATOM 1331 N N . LYS A 1 163 ? 22.129 -4.079 -8.874 1.00 87.94 163 LYS A N 1
ATOM 1332 C CA . LYS A 1 163 ? 21.814 -4.699 -7.575 1.00 87.94 163 LYS A CA 1
ATOM 1333 C C . LYS A 1 163 ? 22.189 -3.812 -6.387 1.00 87.94 163 LYS A C 1
ATOM 1335 O O . LYS A 1 163 ? 21.331 -3.483 -5.576 1.00 87.94 163 LYS A O 1
ATOM 1340 N N . GLU A 1 164 ? 23.431 -3.335 -6.356 1.00 88.12 164 GLU A N 1
ATOM 1341 C CA . GLU A 1 164 ? 23.944 -2.460 -5.292 1.00 88.12 164 GLU A CA 1
ATOM 1342 C C . GLU A 1 164 ? 23.140 -1.153 -5.171 1.00 88.12 164 GLU A C 1
ATOM 1344 O O . GLU A 1 164 ? 22.912 -0.642 -4.076 1.00 88.12 164 GLU A O 1
ATOM 1349 N N . ARG A 1 165 ? 22.666 -0.606 -6.297 1.00 88.38 165 ARG A N 1
ATOM 1350 C CA . ARG A 1 165 ? 21.850 0.613 -6.309 1.00 88.38 165 ARG A CA 1
ATOM 1351 C C . ARG A 1 165 ? 20.475 0.353 -5.694 1.00 88.38 165 ARG A C 1
ATOM 1353 O O . ARG A 1 165 ? 20.009 1.163 -4.899 1.00 88.38 165 ARG A O 1
ATOM 1360 N N . LEU A 1 166 ? 19.836 -0.762 -6.050 1.00 87.56 166 LEU A N 1
ATOM 1361 C CA . LEU A 1 166 ? 18.532 -1.153 -5.503 1.00 87.56 166 LEU A CA 1
ATOM 1362 C C . LEU A 1 166 ? 18.610 -1.461 -4.000 1.00 87.56 166 LEU A C 1
ATOM 1364 O O . LEU A 1 166 ? 17.675 -1.140 -3.267 1.00 87.56 166 LEU A O 1
ATOM 1368 N N . GLU A 1 167 ? 19.721 -2.048 -3.547 1.00 88.00 167 GLU A N 1
ATOM 1369 C CA . GLU A 1 167 ? 20.014 -2.274 -2.126 1.00 88.00 167 GLU A CA 1
ATOM 1370 C C . GLU A 1 167 ? 20.208 -0.951 -1.382 1.00 88.00 167 GLU A C 1
ATOM 1372 O O . GLU A 1 167 ? 19.552 -0.722 -0.372 1.00 88.00 167 GLU A O 1
ATOM 1377 N N . LYS A 1 168 ? 21.020 -0.030 -1.920 1.00 88.50 168 LYS A N 1
ATOM 1378 C CA . LYS A 1 168 ? 21.241 1.305 -1.331 1.00 88.50 168 LYS A CA 1
ATOM 1379 C C . LYS A 1 168 ? 19.966 2.139 -1.213 1.00 88.50 168 LYS A C 1
ATOM 1381 O O . LYS A 1 168 ? 19.846 2.937 -0.291 1.00 88.50 168 LYS A O 1
ATOM 1386 N N . MET A 1 169 ? 19.032 1.968 -2.146 1.00 80.75 169 MET A N 1
ATOM 1387 C CA . MET A 1 169 ? 17.726 2.635 -2.116 1.00 80.75 169 MET A CA 1
ATOM 1388 C C . MET A 1 169 ? 16.699 1.893 -1.242 1.00 80.75 169 MET A C 1
ATOM 1390 O O . MET A 1 169 ? 15.560 2.330 -1.165 1.00 80.75 169 MET A O 1
ATOM 1394 N N . ASN A 1 170 ? 17.069 0.781 -0.592 1.00 86.38 170 ASN A N 1
ATOM 1395 C CA . ASN A 1 170 ? 16.174 -0.069 0.206 1.00 86.38 170 ASN A CA 1
ATOM 1396 C C . ASN A 1 170 ? 14.936 -0.579 -0.562 1.00 86.38 170 ASN A C 1
ATOM 1398 O O . ASN A 1 170 ? 13.905 -0.880 0.035 1.00 86.38 170 ASN A O 1
ATOM 1402 N N . ILE A 1 171 ? 15.030 -0.710 -1.891 1.00 89.25 171 ILE A N 1
ATOM 1403 C CA . ILE A 1 171 ? 13.912 -1.164 -2.737 1.00 89.25 171 ILE A CA 1
ATOM 1404 C C . ILE A 1 171 ? 14.067 -2.598 -3.244 1.00 89.25 171 ILE A C 1
ATOM 1406 O O . ILE A 1 171 ? 13.095 -3.171 -3.736 1.00 89.25 171 ILE A O 1
ATOM 1410 N N . LEU A 1 172 ? 15.255 -3.202 -3.118 1.00 87.94 172 LEU A N 1
ATOM 1411 C CA . LEU A 1 172 ? 15.475 -4.580 -3.563 1.00 87.94 172 LEU A CA 1
ATOM 1412 C C . LEU A 1 172 ? 14.605 -5.578 -2.788 1.00 87.94 172 LEU A C 1
ATOM 1414 O O . LEU A 1 172 ? 13.944 -6.419 -3.390 1.00 87.94 172 LEU A O 1
ATOM 1418 N N . GLU A 1 173 ? 14.585 -5.482 -1.461 1.00 86.00 173 GLU A N 1
ATOM 1419 C CA . GLU A 1 173 ? 13.845 -6.423 -0.619 1.00 86.00 173 GLU A CA 1
ATOM 1420 C C . GLU A 1 173 ? 12.323 -6.377 -0.896 1.00 86.00 173 GLU A C 1
ATOM 1422 O O . GLU A 1 173 ? 11.739 -7.439 -1.141 1.00 86.00 173 GLU A O 1
ATOM 1427 N N . PRO A 1 174 ? 11.668 -5.197 -0.985 1.00 87.00 174 PRO A N 1
ATOM 1428 C CA . PRO A 1 174 ? 10.279 -5.108 -1.437 1.00 87.00 174 PRO A CA 1
ATOM 1429 C C . PRO A 1 174 ? 10.035 -5.701 -2.831 1.00 87.00 174 PRO A C 1
ATOM 1431 O O . PRO A 1 174 ? 9.040 -6.400 -3.032 1.00 87.00 174 PRO A O 1
ATOM 1434 N N . LEU A 1 175 ? 10.938 -5.467 -3.791 1.00 89.31 175 LEU A N 1
ATOM 1435 C CA . LEU A 1 175 ? 10.816 -6.009 -5.149 1.00 89.31 175 LEU A CA 1
ATOM 1436 C C . LEU A 1 175 ? 10.840 -7.541 -5.157 1.00 89.31 175 LEU A C 1
ATOM 1438 O O . LEU A 1 175 ? 9.998 -8.159 -5.808 1.00 89.31 175 LEU A O 1
ATOM 1442 N N . LEU A 1 176 ? 11.752 -8.156 -4.398 1.00 88.31 176 LEU A N 1
ATOM 1443 C CA . LEU A 1 176 ? 11.861 -9.614 -4.280 1.00 88.31 176 LEU A CA 1
ATOM 1444 C C . LEU A 1 176 ? 10.644 -10.237 -3.580 1.00 88.31 176 LEU A C 1
ATOM 1446 O O . LEU A 1 176 ? 10.227 -11.342 -3.922 1.00 88.31 176 LEU A O 1
ATOM 1450 N N . LYS A 1 177 ? 10.020 -9.512 -2.645 1.00 87.31 177 LYS A N 1
ATOM 1451 C CA . LYS A 1 177 ? 8.721 -9.883 -2.048 1.00 87.31 177 LYS A CA 1
ATOM 1452 C C . LYS A 1 177 ? 7.545 -9.708 -3.023 1.00 87.31 177 LYS A C 1
ATOM 1454 O O . LYS A 1 177 ? 6.440 -10.170 -2.759 1.00 87.31 177 LYS A O 1
ATOM 1459 N N . GLY A 1 178 ? 7.790 -9.097 -4.181 1.00 86.44 178 GLY A N 1
ATOM 1460 C CA . GLY A 1 178 ? 6.822 -8.896 -5.253 1.00 86.44 178 GLY A CA 1
ATOM 1461 C C . GLY A 1 178 ? 5.996 -7.625 -5.137 1.00 86.44 178 GLY A C 1
ATOM 1462 O O . GLY A 1 178 ? 4.964 -7.507 -5.798 1.00 86.44 178 GLY A O 1
ATOM 1463 N N . PHE A 1 179 ? 6.453 -6.668 -4.336 1.00 86.94 179 PHE A N 1
ATOM 1464 C CA . PHE A 1 179 ? 5.846 -5.351 -4.272 1.00 86.94 179 PHE A CA 1
ATOM 1465 C C . PHE A 1 179 ? 6.317 -4.443 -5.396 1.00 86.94 179 PHE A C 1
ATOM 1467 O O . PHE A 1 179 ? 7.382 -4.615 -5.993 1.00 86.94 179 PHE A O 1
ATOM 1474 N N . LYS A 1 180 ? 5.502 -3.423 -5.648 1.00 89.75 180 LYS A N 1
ATOM 1475 C CA . LYS A 1 180 ? 5.884 -2.277 -6.459 1.00 89.75 180 LYS A CA 1
ATOM 1476 C C . LYS A 1 180 ? 6.634 -1.267 -5.593 1.00 89.75 180 LYS A C 1
ATOM 1478 O O . LYS A 1 180 ? 6.257 -1.069 -4.441 1.00 89.75 180 LYS A O 1
ATOM 1483 N N . THR A 1 181 ? 7.650 -0.605 -6.145 1.00 86.06 181 THR A N 1
ATOM 1484 C CA . THR A 1 181 ? 8.379 0.444 -5.421 1.00 86.06 181 THR A CA 1
ATOM 1485 C C . THR A 1 181 ? 7.427 1.556 -5.000 1.00 86.06 181 THR A C 1
ATOM 1487 O O . THR A 1 181 ? 6.535 1.972 -5.750 1.00 86.06 181 THR A O 1
ATOM 1490 N N . ASN A 1 182 ? 7.617 2.035 -3.782 1.00 82.19 182 ASN A N 1
ATOM 1491 C CA . ASN A 1 182 ? 6.889 3.167 -3.239 1.00 82.19 182 ASN A CA 1
ATOM 1492 C C . ASN A 1 182 ? 7.368 4.496 -3.836 1.00 82.19 182 ASN A C 1
ATOM 1494 O O . ASN A 1 182 ? 6.557 5.372 -4.154 1.00 82.19 182 ASN A O 1
ATOM 1498 N N . GLU A 1 183 ? 8.667 4.602 -4.084 1.00 84.50 183 GLU A N 1
ATOM 1499 C CA . GLU A 1 183 ? 9.303 5.774 -4.663 1.00 84.50 183 GLU A CA 1
ATOM 1500 C C . GLU A 1 183 ? 9.477 5.657 -6.179 1.00 84.50 183 GLU A C 1
ATOM 1502 O O . GLU A 1 183 ? 9.411 4.574 -6.779 1.00 84.50 183 GLU A O 1
ATOM 1507 N N . LEU A 1 184 ? 9.671 6.819 -6.800 1.00 89.06 184 LEU A N 1
ATOM 1508 C CA . LEU A 1 184 ? 10.063 6.922 -8.193 1.00 89.06 184 LEU A CA 1
ATOM 1509 C C . LEU A 1 184 ? 11.555 6.623 -8.321 1.00 89.06 184 LEU A C 1
ATOM 1511 O O . LEU A 1 184 ? 12.388 7.257 -7.681 1.00 89.06 184 LEU A O 1
ATOM 1515 N N . VAL A 1 185 ? 11.880 5.661 -9.174 1.00 91.69 185 VAL A N 1
ATOM 1516 C CA . VAL A 1 185 ? 13.245 5.228 -9.441 1.00 91.69 185 VAL A CA 1
ATOM 1517 C C . VAL A 1 185 ? 13.677 5.778 -10.802 1.00 91.69 185 VAL A C 1
ATOM 1519 O O . VAL A 1 185 ? 12.965 5.554 -11.786 1.00 91.69 185 VAL A O 1
ATOM 1522 N N . PRO A 1 186 ? 14.838 6.451 -10.898 1.00 90.56 186 PRO A N 1
ATOM 1523 C CA . PRO A 1 186 ? 15.364 6.915 -12.175 1.00 90.56 186 PRO A CA 1
ATOM 1524 C C . PRO A 1 186 ? 15.867 5.734 -13.006 1.00 90.56 186 PRO A C 1
ATOM 1526 O O . PRO A 1 186 ? 16.854 5.080 -12.636 1.00 90.56 186 PRO A O 1
ATOM 1529 N N . VAL A 1 187 ? 15.216 5.510 -14.144 1.00 91.69 187 VAL A N 1
ATOM 1530 C CA . VAL A 1 187 ? 15.528 4.481 -15.138 1.00 91.69 187 VAL A CA 1
ATOM 1531 C C . VAL A 1 187 ? 16.129 5.137 -16.377 1.00 91.69 187 VAL A C 1
ATOM 1533 O O . VAL A 1 187 ? 15.660 6.180 -16.840 1.00 91.69 187 VAL A O 1
ATOM 1536 N N . SER A 1 188 ? 17.167 4.518 -16.933 1.00 88.62 188 SER A N 1
ATOM 1537 C CA . SER A 1 188 ? 17.799 4.946 -18.181 1.00 88.62 188 SER A CA 1
ATOM 1538 C C . SER A 1 188 ? 17.602 3.868 -19.233 1.00 88.62 188 SER A C 1
ATOM 1540 O O . SER A 1 188 ? 18.151 2.785 -19.098 1.00 88.62 188 SER A O 1
ATOM 1542 N N . LEU A 1 189 ? 16.858 4.159 -20.293 1.00 86.88 189 LEU A N 1
ATOM 1543 C CA . LEU A 1 189 ? 16.663 3.235 -21.403 1.00 86.88 189 LEU A CA 1
ATOM 1544 C C . LEU A 1 189 ? 17.531 3.672 -22.582 1.00 86.88 189 LEU A C 1
ATOM 1546 O O . LEU A 1 189 ? 17.391 4.786 -23.092 1.00 86.88 189 LEU A O 1
ATOM 1550 N N . ASN A 1 190 ? 18.428 2.785 -23.005 1.00 83.69 190 ASN A N 1
ATOM 1551 C CA . ASN A 1 190 ? 19.272 2.976 -24.176 1.00 83.69 190 ASN A CA 1
ATOM 1552 C C . ASN A 1 190 ? 18.782 2.071 -25.315 1.00 83.69 190 ASN A C 1
ATOM 1554 O O . ASN A 1 190 ? 18.871 0.851 -25.218 1.00 83.69 190 ASN A O 1
ATOM 1558 N N . LEU A 1 191 ? 18.266 2.674 -26.386 1.00 83.44 191 LEU A N 1
ATOM 1559 C CA . LEU A 1 191 ? 17.756 1.989 -27.582 1.00 83.44 191 LEU A CA 1
ATOM 1560 C C . LEU A 1 191 ? 18.739 2.102 -28.761 1.00 83.44 191 LEU A C 1
ATOM 1562 O O . LEU A 1 191 ? 18.339 2.137 -29.924 1.00 83.44 191 LEU A O 1
ATOM 1566 N N . GLY A 1 192 ? 20.035 2.225 -28.464 1.00 81.19 192 GLY A N 1
ATOM 1567 C CA . GLY A 1 192 ? 21.109 2.368 -29.446 1.00 81.19 192 GLY A CA 1
ATOM 1568 C C . GLY A 1 192 ? 21.252 3.803 -29.949 1.00 81.19 192 GLY A C 1
ATOM 1569 O O . GLY A 1 192 ? 22.226 4.477 -29.626 1.00 81.19 192 GLY A O 1
ATOM 1570 N N . THR A 1 193 ? 20.279 4.293 -30.721 1.00 85.50 193 THR A N 1
ATOM 1571 C CA . THR A 1 193 ? 20.310 5.654 -31.298 1.00 85.50 193 THR A CA 1
ATOM 1572 C C . THR A 1 193 ? 19.622 6.705 -30.428 1.00 85.50 193 THR A C 1
ATOM 1574 O O . THR A 1 193 ? 19.757 7.900 -30.687 1.00 85.50 193 THR A O 1
ATOM 1577 N N . ALA A 1 194 ? 18.884 6.278 -29.402 1.00 83.56 194 ALA A N 1
ATOM 1578 C CA . ALA A 1 194 ? 18.157 7.152 -28.493 1.00 83.56 194 ALA A CA 1
ATOM 1579 C C . ALA A 1 194 ? 18.363 6.704 -27.044 1.00 83.56 194 ALA A C 1
ATOM 1581 O O . ALA A 1 194 ? 18.169 5.536 -26.707 1.00 83.56 194 ALA A O 1
ATOM 1582 N N . VAL A 1 195 ? 18.721 7.657 -26.183 1.00 85.50 195 VAL A N 1
ATOM 1583 C CA . VAL A 1 195 ? 18.805 7.458 -24.735 1.00 85.50 195 VAL A CA 1
ATOM 1584 C C . VAL A 1 195 ? 17.713 8.288 -24.085 1.00 85.50 195 VAL A C 1
ATOM 1586 O O . VAL A 1 195 ? 17.665 9.505 -24.267 1.00 85.50 195 VAL A O 1
ATOM 1589 N N . THR A 1 196 ? 16.850 7.640 -23.310 1.00 86.31 196 THR A N 1
ATOM 1590 C CA . THR A 1 196 ? 15.809 8.311 -22.530 1.00 86.31 196 THR A CA 1
ATOM 1591 C C . THR A 1 196 ? 15.999 8.032 -21.047 1.00 86.31 196 THR A C 1
ATOM 1593 O O . THR A 1 196 ? 16.357 6.924 -20.649 1.00 86.31 196 THR A O 1
ATOM 1596 N N . ARG A 1 197 ? 15.783 9.056 -20.221 1.00 89.88 197 ARG A N 1
ATOM 1597 C CA . ARG A 1 197 ? 15.800 8.951 -18.761 1.00 89.88 197 ARG A CA 1
ATOM 1598 C C . ARG A 1 197 ? 14.429 9.330 -18.243 1.00 89.88 197 ARG A C 1
ATOM 1600 O O . ARG A 1 197 ? 13.889 10.360 -18.641 1.00 89.88 197 ARG A O 1
ATOM 1607 N N . MET A 1 198 ? 13.880 8.494 -17.378 1.00 90.56 198 MET A N 1
ATOM 1608 C CA . MET A 1 198 ? 12.569 8.721 -16.792 1.00 90.56 198 MET A CA 1
ATOM 1609 C C . MET A 1 198 ? 12.522 8.213 -15.363 1.00 90.56 198 MET A C 1
ATOM 1611 O O . MET A 1 198 ? 13.200 7.252 -15.010 1.00 90.56 198 MET A O 1
ATOM 1615 N N . ASP A 1 199 ? 11.654 8.827 -14.581 1.00 91.62 199 ASP A N 1
ATOM 1616 C CA . ASP A 1 199 ? 11.324 8.373 -13.244 1.00 91.62 199 ASP A CA 1
ATOM 1617 C C . ASP A 1 199 ? 10.104 7.449 -13.310 1.00 91.62 199 ASP A C 1
ATOM 1619 O O . ASP A 1 199 ? 9.071 7.791 -13.896 1.00 91.62 199 ASP A O 1
ATOM 1623 N N . ALA A 1 200 ? 10.225 6.255 -12.733 1.00 92.25 200 ALA A N 1
ATOM 1624 C CA . ALA A 1 200 ? 9.187 5.233 -12.787 1.00 92.25 200 ALA A CA 1
ATOM 1625 C C . ALA A 1 200 ? 9.131 4.414 -11.498 1.00 92.25 200 ALA A C 1
ATOM 1627 O O . ALA A 1 200 ? 10.129 4.241 -10.805 1.00 92.25 200 ALA A O 1
ATOM 1628 N N . ARG A 1 201 ? 7.960 3.854 -11.191 1.00 93.50 201 ARG A N 1
ATOM 1629 C CA . ARG A 1 201 ? 7.857 2.808 -10.167 1.00 93.50 201 ARG A CA 1
ATOM 1630 C C . ARG A 1 201 ? 8.153 1.448 -10.786 1.00 93.50 201 ARG A C 1
ATOM 1632 O O . ARG A 1 201 ? 7.727 1.183 -11.908 1.00 93.50 201 ARG A O 1
ATOM 1639 N N . LEU A 1 202 ? 8.824 0.572 -10.054 1.00 92.75 202 LEU A N 1
ATOM 1640 C CA . LEU A 1 202 ? 9.257 -0.735 -10.553 1.00 92.75 202 LEU A CA 1
ATOM 1641 C C . LEU A 1 202 ? 8.486 -1.858 -9.866 1.00 92.75 202 LEU A C 1
ATOM 1643 O O . LEU A 1 202 ? 8.127 -1.729 -8.700 1.00 92.75 202 LEU A O 1
ATOM 1647 N N . SER A 1 203 ? 8.243 -2.963 -10.563 1.00 92.75 203 SER A N 1
ATOM 1648 C CA . SER A 1 203 ? 7.783 -4.219 -9.957 1.00 92.75 203 SER A CA 1
ATOM 1649 C C . SER A 1 203 ? 8.374 -5.410 -10.702 1.00 92.75 203 SER A C 1
ATOM 1651 O O . SER A 1 203 ? 8.715 -5.287 -11.874 1.00 92.75 203 SER A O 1
ATOM 1653 N N . LEU A 1 204 ? 8.454 -6.570 -10.054 1.00 91.75 204 LEU A N 1
ATOM 1654 C CA . LEU A 1 204 ? 8.830 -7.823 -10.712 1.00 91.75 204 LEU A CA 1
ATOM 1655 C C . LEU A 1 204 ? 7.576 -8.620 -11.082 1.00 91.75 204 LEU A C 1
ATOM 1657 O O . LEU A 1 204 ? 6.631 -8.711 -10.290 1.00 91.75 204 LEU A O 1
ATOM 1661 N N . GLN A 1 205 ? 7.567 -9.194 -12.282 1.00 90.12 205 GLN A N 1
ATOM 1662 C CA . GLN A 1 205 ? 6.488 -10.047 -12.782 1.00 90.12 205 GLN A CA 1
ATOM 1663 C C . GLN A 1 205 ? 7.052 -11.189 -13.627 1.00 90.12 205 GLN A C 1
ATOM 1665 O O . GLN A 1 205 ? 8.164 -11.088 -14.133 1.00 90.12 205 GLN A O 1
ATOM 1670 N N . HIS A 1 206 ? 6.282 -12.262 -13.796 1.00 87.25 206 HIS A N 1
ATOM 1671 C CA . HIS A 1 206 ? 6.618 -13.301 -14.765 1.00 87.25 206 HIS A CA 1
ATOM 1672 C C . HIS A 1 206 ? 6.123 -12.887 -16.156 1.00 87.25 206 HIS A C 1
ATOM 1674 O O . HIS A 1 206 ? 5.017 -12.355 -16.271 1.00 87.25 206 HIS A O 1
ATOM 1680 N N . ASN A 1 207 ? 6.933 -13.105 -17.192 1.00 85.31 207 ASN A N 1
ATOM 1681 C CA . ASN A 1 207 ? 6.481 -13.016 -18.582 1.00 85.31 207 ASN A CA 1
ATOM 1682 C C . ASN A 1 207 ? 5.699 -14.285 -18.988 1.00 85.31 207 ASN A C 1
ATOM 1684 O O . ASN A 1 207 ? 5.534 -15.206 -18.185 1.00 85.31 207 ASN A O 1
ATOM 1688 N N . ASP A 1 208 ? 5.246 -14.346 -20.243 1.00 86.06 208 ASP A N 1
ATOM 1689 C CA . ASP A 1 208 ? 4.507 -15.497 -20.789 1.00 86.06 208 ASP A CA 1
ATOM 1690 C C . ASP A 1 208 ? 5.319 -16.809 -20.759 1.00 86.06 208 ASP A C 1
ATOM 1692 O O . ASP A 1 208 ? 4.751 -17.898 -20.741 1.00 86.06 208 ASP A O 1
ATOM 1696 N N . GLU A 1 209 ? 6.650 -16.711 -20.696 1.00 83.44 209 GLU A N 1
ATOM 1697 C CA . GLU A 1 209 ? 7.586 -17.839 -20.604 1.00 83.44 209 GLU A CA 1
ATOM 1698 C C . GLU A 1 209 ? 7.918 -18.234 -19.151 1.00 83.44 209 GLU A C 1
ATOM 1700 O O . GLU A 1 209 ? 8.678 -19.174 -18.918 1.00 83.44 209 GLU A O 1
ATOM 1705 N N . GLY A 1 210 ? 7.366 -17.533 -18.154 1.00 80.62 210 GLY A N 1
ATOM 1706 C CA . GLY A 1 210 ? 7.626 -17.787 -16.735 1.00 80.62 210 GLY A CA 1
ATOM 1707 C C . GLY A 1 210 ? 8.959 -17.233 -16.216 1.00 80.62 210 GLY A C 1
ATOM 1708 O O . GLY A 1 210 ? 9.361 -17.566 -15.102 1.00 80.62 210 GLY A O 1
ATOM 1709 N N . GLN A 1 211 ? 9.649 -16.385 -16.979 1.00 86.38 211 GLN A N 1
ATOM 1710 C CA . GLN A 1 211 ? 10.872 -15.698 -16.554 1.00 86.38 211 GLN A CA 1
ATOM 1711 C C . GLN A 1 211 ? 10.543 -14.424 -15.773 1.00 86.38 211 GLN A C 1
ATOM 1713 O O . GLN A 1 211 ? 9.586 -13.715 -16.092 1.00 86.38 211 GLN A O 1
ATOM 1718 N N . VAL A 1 212 ? 11.355 -14.111 -14.760 1.00 87.56 212 VAL A N 1
ATOM 1719 C CA . VAL A 1 212 ? 11.187 -12.904 -13.942 1.00 87.56 212 VAL A CA 1
ATOM 1720 C C . VAL A 1 212 ? 11.717 -11.694 -14.703 1.00 87.56 212 VAL A C 1
ATOM 1722 O O . VAL A 1 212 ? 12.912 -11.578 -14.961 1.00 87.56 212 VAL A O 1
ATOM 1725 N N . VAL A 1 213 ? 10.823 -10.764 -15.020 1.00 89.44 213 VAL A N 1
ATOM 1726 C CA . VAL A 1 213 ? 11.129 -9.521 -15.730 1.00 89.44 213 VAL A CA 1
ATOM 1727 C C . VAL A 1 213 ? 10.747 -8.305 -14.893 1.00 89.44 213 VAL A C 1
ATOM 1729 O O . VAL A 1 213 ? 9.816 -8.337 -14.079 1.00 89.44 213 VAL A O 1
ATOM 1732 N N . VAL A 1 214 ? 11.458 -7.198 -15.109 1.00 90.69 214 VAL A N 1
ATOM 1733 C CA . VAL A 1 214 ? 11.122 -5.909 -14.500 1.00 90.69 214 VAL A CA 1
ATOM 1734 C C . VAL A 1 214 ? 10.019 -5.214 -15.295 1.00 90.69 214 VAL A C 1
ATOM 1736 O O . VAL A 1 214 ? 10.109 -5.026 -16.505 1.00 90.69 214 VAL A O 1
ATOM 1739 N N . ALA A 1 215 ? 8.970 -4.797 -14.597 1.00 90.75 215 ALA A N 1
ATOM 1740 C CA . ALA A 1 215 ? 7.918 -3.950 -15.129 1.00 90.75 215 ALA A CA 1
ATOM 1741 C C . ALA A 1 215 ? 8.172 -2.496 -14.723 1.00 90.75 215 ALA A C 1
ATOM 1743 O O . ALA A 1 215 ? 8.227 -2.165 -13.534 1.00 90.75 215 ALA A O 1
ATOM 1744 N N . ILE A 1 216 ? 8.298 -1.622 -15.721 1.00 91.00 216 ILE A N 1
ATOM 1745 C CA . ILE A 1 216 ? 8.511 -0.185 -15.536 1.00 91.00 216 ILE A CA 1
ATOM 1746 C C . ILE A 1 216 ? 7.157 0.521 -15.619 1.00 91.00 216 ILE A C 1
ATOM 1748 O O . ILE A 1 216 ? 6.516 0.567 -16.669 1.00 91.00 216 ILE A O 1
ATOM 1752 N N . HIS A 1 217 ? 6.717 1.099 -14.506 1.00 89.25 217 HIS A N 1
ATOM 1753 C CA . HIS A 1 217 ? 5.465 1.843 -14.417 1.00 89.25 217 HIS A CA 1
ATOM 1754 C C . HIS A 1 217 ? 5.742 3.342 -14.444 1.00 89.25 217 HIS A C 1
ATOM 1756 O O . HIS A 1 217 ? 6.047 3.944 -13.412 1.00 89.25 217 HIS A O 1
ATOM 1762 N N . GLY A 1 218 ? 5.607 3.942 -15.624 1.00 85.62 218 GLY A N 1
ATOM 1763 C CA . GLY A 1 218 ? 5.745 5.386 -15.796 1.00 85.62 218 GLY A CA 1
ATOM 1764 C C . GLY A 1 218 ? 4.672 6.199 -15.061 1.00 85.62 218 GLY A C 1
ATOM 1765 O O . GLY A 1 218 ? 3.606 5.694 -14.687 1.00 85.62 218 GLY A O 1
ATOM 1766 N N . ILE A 1 219 ? 4.957 7.488 -14.882 1.00 85.12 219 ILE A N 1
ATOM 1767 C CA . ILE A 1 219 ? 4.032 8.464 -14.298 1.00 85.12 219 ILE A CA 1
ATOM 1768 C C . ILE A 1 219 ? 2.845 8.663 -15.248 1.00 85.12 219 ILE A C 1
ATOM 1770 O O . ILE A 1 219 ? 3.016 9.013 -16.416 1.00 85.12 219 ILE A O 1
ATOM 1774 N N . ARG A 1 220 ? 1.624 8.459 -14.744 1.00 80.94 220 ARG A N 1
ATOM 1775 C CA . ARG A 1 220 ? 0.384 8.710 -15.491 1.00 80.94 220 ARG A CA 1
ATOM 1776 C C . ARG A 1 220 ? -0.142 10.096 -15.139 1.00 80.94 220 ARG A C 1
ATOM 1778 O O . ARG A 1 220 ? -0.344 10.381 -13.964 1.00 80.94 220 ARG A O 1
ATOM 1785 N N . LYS A 1 221 ? -0.365 10.939 -16.152 1.00 81.19 221 LYS A N 1
ATOM 1786 C CA . LYS A 1 221 ? -0.964 12.273 -15.970 1.00 81.19 221 LYS A CA 1
ATOM 1787 C C . LYS A 1 221 ? -2.467 12.206 -15.713 1.00 81.19 221 LYS A C 1
ATOM 1789 O O . LYS A 1 221 ? -2.996 13.039 -14.994 1.00 81.19 221 LYS A O 1
ATOM 1794 N N . GLU A 1 222 ? -3.127 11.204 -16.286 1.00 81.44 222 GLU A N 1
ATOM 1795 C CA . GLU A 1 222 ? -4.578 11.053 -16.245 1.00 81.44 222 GLU A CA 1
ATOM 1796 C C . GLU A 1 222 ? -4.958 9.603 -15.906 1.00 81.44 222 GLU A C 1
ATOM 1798 O O . GLU A 1 222 ? -4.224 8.665 -16.259 1.00 81.44 222 GLU A O 1
ATOM 1803 N N . PRO A 1 223 ? -6.085 9.392 -15.204 1.00 79.50 223 PRO A N 1
ATOM 1804 C CA . PRO A 1 223 ? -6.606 8.061 -14.942 1.00 79.50 223 PRO A CA 1
ATOM 1805 C C . PRO A 1 223 ? -7.065 7.405 -16.248 1.00 79.50 223 PRO A C 1
ATOM 1807 O O . PRO A 1 223 ? -7.654 8.042 -17.118 1.00 79.50 223 PRO A O 1
ATOM 1810 N N . ASN A 1 224 ? -6.824 6.102 -16.385 1.00 82.06 224 ASN A N 1
ATOM 1811 C CA . ASN A 1 224 ? -7.320 5.365 -17.540 1.00 82.06 224 ASN A CA 1
ATOM 1812 C C . ASN A 1 224 ? -8.740 4.866 -17.267 1.00 82.06 224 ASN A C 1
ATOM 1814 O O . ASN A 1 224 ? -8.923 3.849 -16.604 1.00 82.06 224 ASN A O 1
ATOM 1818 N N . LEU A 1 225 ? -9.724 5.592 -17.794 1.00 85.12 225 LEU A N 1
ATOM 1819 C CA . LEU A 1 225 ? -11.148 5.305 -17.604 1.00 85.12 225 LEU A CA 1
ATOM 1820 C C . LEU A 1 225 ? -11.753 4.467 -18.743 1.00 85.12 225 LEU A C 1
ATOM 1822 O O . LEU A 1 225 ? -12.966 4.282 -18.804 1.00 85.12 225 LEU A O 1
ATOM 1826 N N . ASN A 1 226 ? -10.928 3.984 -19.677 1.00 84.56 226 ASN A N 1
ATOM 1827 C CA . ASN A 1 226 ? -11.387 3.157 -20.797 1.00 84.56 226 ASN A CA 1
ATOM 1828 C C . ASN A 1 226 ? -11.388 1.662 -20.466 1.00 84.56 226 ASN A C 1
ATOM 1830 O O . ASN A 1 226 ? -12.032 0.884 -21.167 1.00 84.56 226 ASN A O 1
ATOM 1834 N N . PHE A 1 227 ? -10.682 1.265 -19.408 1.00 83.19 227 PHE A N 1
ATOM 1835 C CA . PHE A 1 227 ? -10.688 -0.102 -18.909 1.00 83.19 227 PHE A CA 1
ATOM 1836 C C . PHE A 1 227 ? -11.694 -0.270 -17.777 1.00 83.19 227 PHE A C 1
ATOM 1838 O O . PHE A 1 227 ? -11.972 0.662 -17.024 1.00 83.19 227 PHE A O 1
ATOM 1845 N N . GLU A 1 228 ? -12.211 -1.489 -17.654 1.00 83.62 228 GLU A N 1
ATOM 1846 C CA . GLU A 1 228 ? -12.992 -1.883 -16.490 1.00 83.62 228 GLU A CA 1
ATOM 1847 C C . GLU A 1 228 ? -12.147 -1.788 -15.222 1.00 83.62 228 GLU A C 1
ATOM 1849 O O . GLU A 1 228 ? -10.992 -2.219 -15.185 1.00 83.62 228 GLU A O 1
ATOM 1854 N N . PHE A 1 229 ? -12.748 -1.260 -14.163 1.00 79.88 229 PHE A N 1
ATOM 1855 C CA . PHE A 1 229 ? -12.136 -1.199 -12.845 1.00 79.88 229 PHE A CA 1
ATOM 1856 C C . PHE A 1 229 ? -12.967 -2.045 -11.886 1.00 79.88 229 PHE A C 1
ATOM 1858 O O . PHE A 1 229 ? -14.142 -1.761 -11.673 1.00 79.88 229 PHE A O 1
ATOM 1865 N N . PHE A 1 230 ? -12.387 -3.128 -11.359 1.00 79.81 230 PHE A N 1
ATOM 1866 C CA . PHE A 1 230 ? -13.093 -4.116 -10.524 1.00 79.81 230 PHE A CA 1
ATOM 1867 C C . PHE A 1 230 ? -14.407 -4.648 -11.141 1.00 79.81 230 PHE A C 1
ATOM 1869 O O . PHE A 1 230 ? -15.376 -4.895 -10.435 1.00 79.81 230 PHE A O 1
ATOM 1876 N N . GLY A 1 231 ? -14.446 -4.832 -12.467 1.00 82.31 231 GLY A N 1
ATOM 1877 C CA . GLY A 1 231 ? -15.638 -5.306 -13.189 1.00 82.31 231 GLY A CA 1
ATOM 1878 C C . GLY A 1 231 ? -16.680 -4.221 -13.483 1.00 82.31 231 GLY A C 1
ATOM 1879 O O . GLY A 1 231 ? -17.743 -4.515 -14.027 1.00 82.31 231 GLY A O 1
ATOM 1880 N N . HIS A 1 232 ? -16.384 -2.960 -13.161 1.00 81.81 232 HIS A N 1
ATOM 1881 C CA . HIS A 1 232 ? -17.241 -1.828 -13.486 1.00 81.81 232 HIS A CA 1
ATOM 1882 C C . HIS A 1 232 ? -16.744 -1.117 -14.745 1.00 81.81 232 HIS A C 1
ATOM 1884 O O . HIS A 1 232 ? -15.601 -0.661 -14.812 1.00 81.81 232 HIS A O 1
ATOM 1890 N N . LYS A 1 233 ? -17.631 -0.997 -15.739 1.00 87.81 233 LYS A N 1
ATOM 1891 C CA . LYS A 1 233 ? -17.433 -0.131 -16.907 1.00 87.81 233 LYS A CA 1
ATOM 1892 C C . LYS A 1 233 ? -17.857 1.291 -16.567 1.00 87.81 233 LYS A C 1
ATOM 1894 O O . LYS A 1 233 ? -18.940 1.494 -16.021 1.00 87.81 233 LYS A O 1
ATOM 1899 N N . PHE A 1 234 ? -17.024 2.259 -16.934 1.00 88.94 234 PHE A N 1
ATOM 1900 C CA . PHE A 1 234 ? -17.338 3.675 -16.781 1.00 88.94 234 PHE A CA 1
ATOM 1901 C C . PHE A 1 234 ? -18.194 4.158 -17.951 1.00 88.94 234 PHE A C 1
ATOM 1903 O O . PHE A 1 234 ? -17.794 4.041 -19.114 1.00 88.94 234 PHE A O 1
ATOM 1910 N N . THR A 1 235 ? -19.360 4.714 -17.633 1.00 90.38 235 THR A N 1
ATOM 1911 C CA . THR A 1 235 ? -20.166 5.483 -18.590 1.00 90.38 235 THR A CA 1
ATOM 1912 C C . THR A 1 235 ? -19.497 6.825 -18.893 1.00 90.38 235 THR A C 1
ATOM 1914 O O . THR A 1 235 ? -18.604 7.258 -18.165 1.00 90.38 235 THR A O 1
ATOM 1917 N N . ASP A 1 236 ? -19.922 7.518 -19.948 1.00 91.88 236 ASP A N 1
ATOM 1918 C CA . ASP A 1 236 ? -19.368 8.841 -20.267 1.00 91.88 236 ASP A CA 1
ATOM 1919 C C . ASP A 1 236 ? -19.630 9.868 -19.150 1.00 91.88 236 ASP A C 1
ATOM 1921 O O . ASP A 1 236 ? -18.796 10.737 -18.892 1.00 91.88 236 ASP A O 1
ATOM 1925 N N . GLU A 1 237 ? -20.739 9.715 -18.423 1.00 90.38 237 GLU A N 1
ATOM 1926 C CA . GLU A 1 237 ? -21.056 10.520 -17.243 1.00 90.38 237 GLU A CA 1
ATOM 1927 C C . GLU A 1 237 ? -20.142 10.181 -16.055 1.00 90.38 237 GLU A C 1
ATOM 1929 O O . GLU A 1 237 ? -19.577 11.092 -15.448 1.00 90.38 237 GLU A O 1
ATOM 1934 N N . ASP A 1 238 ? -19.883 8.891 -15.788 1.00 89.31 238 ASP A N 1
ATOM 1935 C CA . ASP A 1 238 ? -18.903 8.470 -14.772 1.00 89.31 238 ASP A CA 1
ATOM 1936 C C . ASP A 1 238 ? -17.514 9.044 -15.083 1.00 89.31 238 ASP A C 1
ATOM 1938 O O . ASP A 1 238 ? -16.819 9.525 -14.186 1.00 89.31 238 ASP A O 1
ATOM 1942 N N . LYS A 1 239 ? -17.108 9.017 -16.361 1.00 90.56 239 LYS A N 1
ATOM 1943 C CA . LYS A 1 239 ? -15.814 9.550 -16.803 1.00 90.56 239 LYS A CA 1
ATOM 1944 C C . LYS A 1 239 ? -15.710 11.043 -16.541 1.00 90.56 239 LYS A C 1
ATOM 1946 O O . LYS A 1 239 ? -14.705 11.496 -15.996 1.00 90.56 239 LYS A O 1
ATOM 1951 N N . LYS A 1 240 ? -16.751 11.797 -16.896 1.00 90.81 240 LYS A N 1
ATOM 1952 C CA . LYS A 1 240 ? -16.809 13.236 -16.646 1.00 90.81 240 LYS A CA 1
ATOM 1953 C C . LYS A 1 240 ? -16.737 13.538 -15.147 1.00 90.81 240 LYS A C 1
ATOM 1955 O O . LYS A 1 240 ? -15.890 14.322 -14.728 1.00 90.81 240 LYS A O 1
ATOM 1960 N N . ASN A 1 241 ? -17.545 12.853 -14.338 1.00 89.81 241 ASN A N 1
ATOM 1961 C CA . ASN A 1 241 ? -17.577 13.050 -12.889 1.00 89.81 241 ASN A CA 1
ATOM 1962 C C . ASN A 1 241 ? -16.234 12.702 -12.227 1.00 89.81 241 ASN A C 1
ATOM 1964 O O . ASN A 1 241 ? -15.782 13.430 -11.341 1.00 89.81 241 ASN A O 1
ATOM 1968 N N . LEU A 1 242 ? -15.564 11.637 -12.677 1.00 88.25 242 LEU A N 1
ATOM 1969 C CA . LEU A 1 242 ? -14.241 11.245 -12.185 1.00 88.25 242 LEU A CA 1
ATOM 1970 C C . LEU A 1 242 ? -13.155 12.264 -12.541 1.00 88.25 242 LEU A C 1
ATOM 1972 O O . LEU A 1 242 ? -12.275 12.509 -11.718 1.00 88.25 242 LEU A O 1
ATOM 1976 N N . LEU A 1 243 ? -13.217 12.868 -13.729 1.00 86.69 243 LEU A N 1
ATOM 1977 C CA . LEU A 1 243 ? -12.264 13.898 -14.149 1.00 86.69 243 LEU A CA 1
ATOM 1978 C C . LEU A 1 243 ? -12.504 15.241 -13.442 1.00 86.69 243 LEU A C 1
ATOM 1980 O O . LEU A 1 243 ? -11.540 15.923 -13.103 1.00 86.69 243 LEU A O 1
ATOM 1984 N N . GLU A 1 244 ? -13.762 15.615 -13.196 1.00 87.38 244 GLU A N 1
ATOM 1985 C CA . GLU A 1 244 ? -14.114 16.898 -12.568 1.00 87.38 244 GLU A CA 1
ATOM 1986 C C . GLU A 1 244 ? -14.054 16.854 -11.034 1.00 87.38 244 GLU A C 1
ATOM 1988 O O . GLU A 1 244 ? -13.537 17.774 -10.402 1.00 87.38 244 GLU A O 1
ATOM 1993 N N . SER A 1 245 ? -14.594 15.796 -10.423 1.00 85.81 245 SER A N 1
ATOM 1994 C CA . SER A 1 245 ? -14.826 15.713 -8.972 1.00 85.81 245 SER A CA 1
ATOM 1995 C C . SER A 1 245 ? -14.025 14.617 -8.265 1.00 85.81 245 SER A C 1
ATOM 1997 O O . SER A 1 245 ? -14.049 14.539 -7.035 1.00 85.81 245 SER A O 1
ATOM 1999 N N . GLY A 1 246 ? -13.353 13.739 -9.019 1.00 84.25 246 GLY A N 1
ATOM 2000 C CA . GLY A 1 246 ? -12.673 12.558 -8.480 1.00 84.25 246 GLY A CA 1
ATOM 2001 C C . GLY A 1 246 ? -13.612 11.451 -7.987 1.00 84.25 246 GLY A C 1
ATOM 2002 O O . GLY A 1 246 ? -13.135 10.418 -7.525 1.00 84.25 246 GLY A O 1
ATOM 2003 N N . ASN A 1 247 ? -14.932 11.633 -8.093 1.00 86.56 247 ASN A N 1
ATOM 2004 C CA . ASN A 1 247 ? -15.949 10.668 -7.680 1.00 86.56 247 ASN A CA 1
ATOM 2005 C C . ASN A 1 247 ? -16.845 10.318 -8.873 1.00 86.56 247 ASN A C 1
ATOM 2007 O O . ASN A 1 247 ? -17.150 11.183 -9.682 1.00 86.56 247 ASN A O 1
ATOM 2011 N N . MET A 1 248 ? -17.330 9.075 -8.967 1.00 83.88 248 MET A N 1
ATOM 2012 C CA . MET A 1 248 ? -18.246 8.671 -10.053 1.00 83.88 248 MET A CA 1
ATOM 2013 C C . MET A 1 248 ? -19.617 9.366 -9.991 1.00 83.88 248 MET A C 1
ATOM 2015 O O . MET A 1 248 ? -20.350 9.369 -10.973 1.00 83.88 248 MET A O 1
ATOM 2019 N N . GLY A 1 249 ? -19.986 9.953 -8.847 1.00 81.44 249 GLY A N 1
ATOM 2020 C CA . GLY A 1 249 ? -21.300 10.580 -8.651 1.00 81.44 249 GLY A CA 1
ATOM 2021 C C . GLY A 1 249 ? -22.434 9.586 -8.372 1.00 81.44 249 GLY A C 1
ATOM 2022 O O . GLY A 1 249 ? -23.572 9.997 -8.168 1.00 81.44 249 GLY A O 1
ATOM 2023 N N . ARG A 1 250 ? -22.127 8.285 -8.298 1.00 82.06 250 ARG A N 1
ATOM 2024 C CA . ARG A 1 250 ? -23.057 7.214 -7.918 1.00 82.06 250 ARG A CA 1
ATOM 2025 C C . ARG A 1 250 ? -22.398 6.204 -6.984 1.00 82.06 250 ARG A C 1
ATOM 2027 O O . ARG A 1 250 ? -21.175 6.077 -6.960 1.00 82.06 250 ARG A O 1
ATOM 2034 N N . VAL A 1 251 ? -23.229 5.485 -6.234 1.00 78.44 251 VAL A N 1
ATOM 2035 C CA . VAL A 1 251 ? -22.805 4.352 -5.399 1.00 78.44 251 VAL A CA 1
ATOM 2036 C C . VAL A 1 251 ? -22.593 3.133 -6.297 1.00 78.44 251 VAL A C 1
ATOM 2038 O O . VAL A 1 251 ? -23.371 2.913 -7.231 1.00 78.44 251 VAL A O 1
ATOM 2041 N N . VAL A 1 252 ? -21.522 2.385 -6.037 1.00 72.00 252 VAL A N 1
ATOM 2042 C CA . VAL A 1 252 ? -21.075 1.228 -6.824 1.00 72.00 252 VAL A CA 1
ATOM 2043 C C . VAL A 1 252 ? -20.816 0.053 -5.898 1.00 72.00 252 VAL A C 1
ATOM 2045 O O . VAL A 1 252 ? -20.254 0.305 -4.808 1.00 72.00 252 VAL A O 1
#

InterPro domains:
  IPR025343 Domain of unknown function DUF4099 [PF13351] (146-227)

Secondary structure (DSSP, 8-state):
--HHHHHHHHHHHHTEEEEEEEETTTTEEEEEEEE-TTSPEEEE--SGGGTTTS-EEETTSTHHHHHHHHHHHH-SSGGGEEEEEEEGGGHHHHHHHHHHHHHS--HHHHHHHHHHB-PPPS--------------PPPS----SS-GGGB-HHHHHHTT--HHHHHHTT-HHHHHTTPPPSS-EEEEEE-SS-EEEEEEEEEEEE-TTS-EEEEEEEPPSS---SS-BTTBPPPHHHHHHHHHHSS-SS--

pLDDT: mean 75.32, std 16.71, range [28.95, 93.5]

Sequence (252 aa):
MSDDTTNKQVKLEQLSDILLVLDKEKMKIQAVKSIDKNGKMETVEPTKKNQSEFMRVDKQGDFISNFFSNFYSQLKDPTKFTFFKVPADKALEKAKEFQKQVDNPTPEGEKQMKKDEVKVEPEHKQENQKNMETTQKAPENNEYRYKPEQIDWETMNNLGLGKERLEKMNILEPLLKGFKTNELVPVSLNLGTAVTRMDARLSLQHNDEGQVVVAIHGIRKEPNLNFEFFGHKFTDEDKKNLLESGNMGRVV